Protein AF-A0A955RH42-F1 (afdb_monomer_lite)

Sequence (231 aa):
VLDPLLLDAATHPMMSGSPERWLPTLPAGRLAYPIGVQDLRITGPRPVGEVPCTVVLAEATARRLAFDVAIGEWCRYRWVETLVPGGPLLGQPPAVRRAFLWERRAVPEVVIGRPAGERGWEVRRGDVVEPIPGTLAALYGAPADRPLEALAAWEAARRWLRDHGHDVHPRDLRLARLRPGMWVVVEAPTLDAPTYVTLLHPTRVTLRVTADEARATATVASAEDDGAVGG

Structure (mmCIF, N/CA/C/O backbone):
data_AF-A0A955RH42-F1
#
_entry.id   AF-A0A955RH42-F1
#
loop_
_atom_site.group_PDB
_atom_site.id
_atom_site.type_symbol
_atom_site.label_atom_id
_atom_site.label_alt_id
_atom_site.label_comp_id
_atom_site.label_asym_id
_atom_site.label_entity_id
_atom_site.label_seq_id
_atom_site.pdbx_PDB_ins_code
_atom_site.Cartn_x
_atom_site.Cartn_y
_atom_site.Cartn_z
_atom_site.occupancy
_atom_site.B_iso_or_equiv
_atom_site.auth_seq_id
_atom_site.auth_comp_id
_atom_site.auth_asym_id
_atom_site.auth_atom_id
_atom_site.pdbx_PDB_model_num
ATOM 1 N N . VAL A 1 1 ? -26.767 -10.502 21.382 1.00 81.62 1 VAL A N 1
ATOM 2 C CA . VAL A 1 1 ? -26.430 -10.818 19.972 1.00 81.62 1 VAL A CA 1
ATOM 3 C C . VAL A 1 1 ? -25.286 -9.913 19.562 1.00 81.62 1 VAL A C 1
ATOM 5 O O . VAL A 1 1 ? -25.370 -8.726 19.851 1.00 81.62 1 VAL A O 1
ATOM 8 N N . LEU A 1 2 ? -24.222 -10.467 18.980 1.00 90.94 2 LEU A N 1
ATOM 9 C CA . LEU A 1 2 ? -23.125 -9.682 18.409 1.00 90.94 2 LEU A CA 1
ATOM 10 C C . LEU A 1 2 ? -23.584 -9.059 17.089 1.00 90.94 2 LEU A C 1
ATOM 12 O O . LEU A 1 2 ? -24.191 -9.747 16.272 1.00 90.94 2 LEU A O 1
ATOM 16 N N . ASP A 1 3 ? -23.284 -7.780 16.892 1.00 92.81 3 ASP A N 1
ATOM 17 C CA . ASP A 1 3 ? -23.489 -7.089 15.621 1.00 92.81 3 ASP A CA 1
ATOM 18 C C . ASP A 1 3 ? -22.121 -6.665 15.069 1.00 92.81 3 ASP A C 1
ATOM 20 O O . ASP A 1 3 ? -21.557 -5.679 15.549 1.00 92.81 3 ASP A O 1
ATOM 24 N N . PRO A 1 4 ? -21.556 -7.409 14.104 1.00 92.38 4 PRO A N 1
ATOM 25 C CA . PRO A 1 4 ? -20.222 -7.125 13.591 1.00 92.38 4 PRO A CA 1
ATOM 26 C C . PRO A 1 4 ? -20.142 -5.769 12.882 1.00 92.38 4 PRO A C 1
ATOM 28 O O . PRO A 1 4 ? -19.106 -5.123 12.965 1.00 92.38 4 PRO A O 1
ATOM 31 N N . LEU A 1 5 ? -21.222 -5.308 12.242 1.00 93.25 5 LEU A N 1
ATOM 32 C CA . LEU A 1 5 ? -21.233 -4.024 11.535 1.00 93.25 5 LEU A CA 1
ATOM 33 C C . LEU A 1 5 ? -21.189 -2.852 12.513 1.00 93.25 5 LEU A C 1
ATOM 35 O O . LEU A 1 5 ? -20.461 -1.888 12.299 1.00 93.25 5 LEU A O 1
ATOM 39 N N . LEU A 1 6 ? -21.950 -2.942 13.605 1.00 94.69 6 LEU A N 1
ATOM 40 C CA . LEU A 1 6 ? -21.940 -1.910 14.640 1.00 94.69 6 LEU A CA 1
ATOM 41 C C . LEU A 1 6 ? -20.601 -1.868 15.392 1.00 94.69 6 LEU A C 1
ATOM 43 O O . LEU A 1 6 ? -20.122 -0.787 15.728 1.00 94.69 6 LEU A O 1
ATOM 47 N N . LEU A 1 7 ? -19.982 -3.029 15.630 1.00 95.31 7 LEU A N 1
ATOM 48 C CA . LEU A 1 7 ? -18.649 -3.106 16.234 1.00 95.31 7 LEU A CA 1
ATOM 49 C C . LEU A 1 7 ? -17.566 -2.535 15.311 1.00 95.31 7 LEU A C 1
ATOM 51 O O . LEU A 1 7 ? -16.713 -1.794 15.786 1.00 95.31 7 LEU A O 1
ATOM 55 N N . ASP A 1 8 ? -17.619 -2.830 14.011 1.00 95.25 8 ASP A N 1
ATOM 56 C CA . ASP A 1 8 ? -16.698 -2.279 13.010 1.00 95.25 8 ASP A CA 1
ATOM 57 C C . ASP A 1 8 ? -16.832 -0.753 12.903 1.00 95.25 8 ASP A C 1
ATOM 59 O O . ASP A 1 8 ? -15.844 -0.027 13.027 1.00 95.25 8 ASP A O 1
ATOM 63 N N . ALA A 1 9 ? -18.066 -0.243 12.826 1.00 95.31 9 ALA A N 1
ATOM 64 C CA . ALA A 1 9 ? -18.337 1.193 12.795 1.00 95.31 9 ALA A CA 1
ATOM 65 C C . ALA A 1 9 ? -17.764 1.933 14.019 1.00 95.31 9 ALA A C 1
ATOM 67 O O . ALA A 1 9 ? -17.272 3.057 13.887 1.00 95.31 9 ALA A O 1
ATOM 68 N N . ALA A 1 10 ? -17.769 1.302 15.199 1.00 96.75 10 ALA A N 1
ATOM 69 C CA . ALA A 1 10 ? -17.184 1.867 16.415 1.00 96.75 10 ALA A CA 1
ATOM 70 C C . ALA A 1 10 ? -15.647 1.993 16.359 1.00 96.75 10 ALA A C 1
ATOM 72 O O . ALA A 1 10 ? -15.070 2.742 17.149 1.00 96.75 10 ALA A O 1
ATOM 73 N N . THR A 1 11 ? -14.975 1.314 15.422 1.00 96.31 11 THR A N 1
ATOM 74 C CA . THR A 1 11 ? -13.520 1.427 15.216 1.00 96.31 11 THR A CA 1
ATOM 75 C C . THR A 1 11 ? -13.123 2.574 14.289 1.00 96.31 11 THR A C 1
ATOM 77 O O . THR A 1 11 ? -12.009 3.080 14.389 1.00 96.31 11 THR A O 1
ATOM 80 N N . HIS A 1 12 ? -14.025 3.066 13.431 1.00 94.81 12 HIS A N 1
ATOM 81 C CA . HIS A 1 12 ? -13.703 4.123 12.460 1.00 94.81 12 HIS A CA 1
ATOM 82 C C . HIS A 1 12 ? -13.077 5.391 13.085 1.00 94.81 12 HIS A C 1
ATOM 84 O O . HIS A 1 12 ? -12.121 5.923 12.508 1.00 94.81 12 HIS A O 1
ATOM 90 N N . PRO A 1 13 ? -13.524 5.877 14.266 1.00 96.25 13 PRO A N 1
ATOM 91 C CA . PRO A 1 13 ? -12.907 7.032 14.923 1.00 96.25 13 PRO A CA 1
ATOM 92 C C . PRO A 1 13 ? -11.462 6.805 15.399 1.00 96.25 13 PRO A C 1
ATOM 94 O O . PRO A 1 13 ? -10.765 7.773 15.694 1.00 96.25 13 PRO A O 1
ATOM 97 N N . MET A 1 14 ? -10.987 5.556 15.476 1.00 96.25 14 MET A N 1
ATOM 98 C CA . MET A 1 14 ? -9.618 5.229 15.899 1.00 96.25 14 MET A CA 1
ATOM 99 C C . MET A 1 14 ? -8.576 5.631 14.848 1.00 96.25 14 MET A C 1
ATOM 101 O O . MET A 1 14 ? -7.414 5.824 15.190 1.00 96.25 14 MET A O 1
ATOM 105 N N . MET A 1 15 ? -8.990 5.865 13.594 1.00 93.69 15 MET A N 1
ATOM 106 C CA . MET A 1 15 ? -8.130 6.373 12.517 1.00 93.69 15 MET A CA 1
ATOM 107 C C . MET A 1 15 ? -6.863 5.533 12.311 1.00 93.69 15 MET A C 1
ATOM 109 O O . MET A 1 15 ? -5.763 6.074 12.201 1.00 93.69 15 MET A O 1
ATOM 113 N N . SER A 1 16 ? -7.006 4.212 12.201 1.00 93.50 16 SER A N 1
ATOM 114 C CA . SER A 1 16 ? -5.883 3.266 12.137 1.00 93.50 16 SER A CA 1
ATOM 115 C C . SER A 1 16 ? -4.902 3.521 10.970 1.00 93.50 16 SER A C 1
ATOM 117 O O . SER A 1 16 ? -3.760 3.074 11.003 1.00 93.50 16 SER A O 1
ATOM 119 N N . GLY A 1 17 ? -5.293 4.296 9.950 1.00 92.19 17 GLY A N 1
ATOM 120 C CA . GLY A 1 17 ? -4.412 4.745 8.858 1.00 92.19 17 GLY A CA 1
ATOM 121 C C . GLY A 1 17 ? -3.563 5.999 9.139 1.00 92.19 17 GLY A C 1
ATOM 122 O O . GLY A 1 17 ? -2.788 6.397 8.266 1.00 92.19 17 GLY A O 1
ATOM 123 N N . SER A 1 18 ? -3.752 6.629 10.301 1.00 93.44 18 SER A N 1
ATOM 124 C CA . SER A 1 18 ? -3.047 7.830 10.775 1.00 93.44 18 SER A CA 1
ATOM 125 C C . SER A 1 18 ? -2.965 7.858 12.318 1.00 93.44 18 SER A C 1
ATOM 127 O O . SER A 1 18 ? -3.497 8.777 12.957 1.00 93.44 18 SER A O 1
ATOM 129 N N . PRO A 1 19 ? -2.333 6.848 12.951 1.00 95.50 19 PRO A N 1
ATOM 130 C CA . PRO A 1 19 ? -2.247 6.737 14.412 1.00 95.50 19 PRO A CA 1
ATOM 1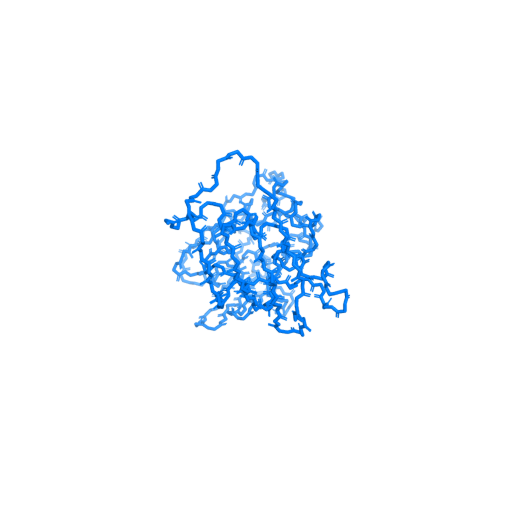31 C C . PRO A 1 19 ? -1.538 7.925 15.083 1.00 95.50 19 PRO A C 1
ATOM 133 O O . PRO A 1 19 ? -1.787 8.220 16.252 1.00 95.50 19 PRO A O 1
ATOM 136 N N . GLU A 1 20 ? -0.702 8.662 14.351 1.00 94.81 20 GLU A N 1
ATOM 137 C CA . GLU A 1 20 ? -0.060 9.896 14.811 1.00 94.81 20 GLU A CA 1
ATOM 138 C C . GLU A 1 20 ? -1.058 10.993 15.220 1.00 94.81 20 GLU A C 1
ATOM 140 O O . GLU A 1 20 ? -0.712 11.879 15.997 1.00 94.81 20 GLU A O 1
ATOM 145 N N . ARG A 1 21 ? -2.319 10.930 14.763 1.00 93.75 21 ARG A N 1
ATOM 146 C CA . ARG A 1 21 ? -3.370 11.867 15.204 1.00 93.75 21 ARG A CA 1
ATOM 147 C C . ARG A 1 21 ? -3.775 11.659 16.664 1.00 93.75 21 ARG A C 1
ATOM 149 O O . ARG A 1 21 ? -4.242 12.604 17.290 1.00 93.75 21 ARG A O 1
ATOM 156 N N . TRP A 1 22 ? -3.592 10.449 17.192 1.00 95.06 22 TRP A N 1
ATOM 157 C CA . TRP A 1 22 ? -3.816 10.124 18.602 1.00 95.06 22 TRP A CA 1
ATOM 158 C C . TRP A 1 22 ? -2.559 10.319 19.450 1.00 95.06 22 TRP A C 1
ATOM 160 O O . TRP A 1 22 ? -2.654 10.768 20.590 1.00 95.06 22 TRP A O 1
ATOM 170 N N . LEU A 1 23 ? -1.384 10.016 18.894 1.00 94.88 23 LEU A N 1
ATOM 171 C CA . LEU A 1 23 ? -0.095 10.190 19.561 1.00 94.88 23 LEU A CA 1
ATOM 172 C C . LEU A 1 23 ? 0.878 10.946 18.633 1.00 94.88 23 LEU A C 1
ATOM 174 O O . LEU A 1 23 ? 1.608 10.305 17.875 1.00 94.88 23 LEU A O 1
ATOM 178 N N . PRO A 1 24 ? 0.936 12.294 18.703 1.00 95.12 24 PRO A N 1
ATOM 179 C CA . PRO A 1 24 ? 1.746 13.119 17.794 1.00 95.12 24 PRO A CA 1
ATOM 180 C C . PRO A 1 24 ? 3.256 12.856 17.828 1.00 95.12 24 PRO A C 1
ATOM 182 O O . PRO A 1 24 ? 3.983 13.309 16.950 1.00 95.12 24 PRO A O 1
ATOM 185 N N . THR A 1 25 ? 3.747 12.141 18.842 1.00 95.12 25 THR A N 1
ATOM 186 C CA . THR A 1 25 ? 5.151 11.721 18.946 1.00 95.12 25 THR A CA 1
ATOM 187 C C . THR A 1 25 ? 5.472 10.477 18.111 1.00 95.12 25 THR A C 1
ATOM 189 O O . THR A 1 25 ? 6.643 10.108 18.001 1.00 95.12 25 THR A O 1
ATOM 192 N N . LEU A 1 26 ? 4.470 9.814 17.520 1.00 94.00 26 LEU A N 1
ATOM 193 C CA . LEU A 1 26 ? 4.696 8.697 16.608 1.00 94.00 26 LEU A CA 1
ATOM 194 C C . LEU A 1 26 ? 5.312 9.182 15.290 1.00 94.00 26 LEU A C 1
ATOM 196 O O . LEU A 1 26 ? 4.869 10.187 14.733 1.00 94.00 26 LEU A O 1
ATOM 200 N N . PRO A 1 27 ? 6.284 8.438 14.731 1.00 90.56 27 PRO A N 1
ATOM 201 C CA . PRO A 1 27 ? 6.732 8.680 13.370 1.00 90.56 27 PRO A CA 1
ATOM 202 C C . PRO A 1 27 ? 5.567 8.544 12.386 1.00 90.56 27 PRO A C 1
ATOM 204 O O . PRO A 1 27 ? 4.765 7.613 12.497 1.00 90.56 27 PRO A O 1
ATOM 207 N N . ALA A 1 28 ? 5.525 9.429 11.390 1.00 89.88 28 ALA A N 1
ATOM 208 C CA . ALA A 1 28 ? 4.602 9.304 10.271 1.00 89.88 28 ALA A CA 1
ATOM 209 C C . ALA A 1 28 ? 4.795 7.970 9.524 1.00 89.88 28 ALA A C 1
ATOM 211 O O . ALA A 1 28 ? 5.843 7.322 9.606 1.00 89.88 28 ALA A O 1
ATOM 212 N N . GLY A 1 29 ? 3.767 7.563 8.780 1.00 91.75 29 GLY A N 1
ATOM 213 C CA . GLY A 1 29 ? 3.811 6.361 7.948 1.00 91.75 29 GLY A CA 1
ATOM 214 C C . GLY A 1 29 ? 3.692 5.046 8.711 1.00 91.75 29 GLY A C 1
ATOM 215 O O . GLY A 1 29 ? 4.056 3.983 8.200 1.00 91.75 29 GLY A O 1
ATOM 216 N N . ARG A 1 30 ? 3.174 5.104 9.938 1.00 94.31 30 ARG A N 1
ATOM 217 C CA . ARG A 1 30 ? 2.720 3.936 10.689 1.00 94.31 30 ARG A CA 1
ATOM 218 C C . ARG A 1 30 ? 1.257 3.653 10.379 1.00 94.31 30 ARG A C 1
ATOM 220 O O . ARG A 1 30 ? 0.482 4.564 10.114 1.00 94.31 30 ARG A O 1
ATOM 227 N N . LEU A 1 31 ? 0.894 2.382 10.452 1.00 94.56 31 LEU A N 1
ATOM 228 C CA . LEU A 1 31 ? -0.488 1.927 10.463 1.00 94.56 31 LEU A CA 1
ATOM 229 C C . LEU A 1 31 ? -0.747 1.245 11.797 1.00 94.56 31 LEU A C 1
ATOM 231 O O . LEU A 1 31 ? 0.134 0.562 12.323 1.00 94.56 31 LEU A O 1
ATOM 235 N N . ALA A 1 32 ? -1.949 1.409 12.322 1.00 95.62 32 ALA A N 1
ATOM 236 C CA . ALA A 1 32 ? -2.446 0.600 13.412 1.00 95.62 32 ALA A CA 1
ATOM 237 C C . ALA A 1 32 ? -3.238 -0.581 12.839 1.00 95.62 32 ALA A C 1
ATOM 239 O O . ALA A 1 32 ? -3.996 -0.431 11.881 1.00 95.62 32 ALA A O 1
ATOM 240 N N . TYR A 1 33 ? -3.013 -1.771 13.384 1.00 94.00 33 TYR A N 1
ATOM 241 C CA . TYR A 1 33 ? -3.695 -2.989 12.965 1.00 94.00 33 TYR A CA 1
ATOM 242 C C . TYR A 1 33 ? -4.279 -3.701 14.184 1.00 94.00 33 TYR A C 1
ATOM 244 O O . TYR A 1 33 ? -3.567 -3.844 15.184 1.00 94.00 33 TYR A O 1
ATOM 252 N N . PRO A 1 34 ? -5.538 -4.160 14.136 1.00 95.44 34 PRO A N 1
ATOM 253 C CA . PRO A 1 34 ? -6.164 -4.793 15.284 1.00 95.44 34 PRO A CA 1
ATOM 254 C C . PRO A 1 34 ? -5.508 -6.126 15.624 1.00 95.44 34 PRO A C 1
ATOM 256 O O . PRO A 1 34 ? -5.292 -6.972 14.758 1.00 95.44 34 PRO A O 1
ATOM 259 N N . ILE A 1 35 ? -5.209 -6.319 16.908 1.00 96.81 35 ILE A N 1
ATOM 260 C CA . ILE A 1 35 ? -4.609 -7.557 17.426 1.00 96.81 35 ILE A CA 1
ATOM 261 C C . ILE A 1 35 ? -5.445 -8.220 18.517 1.00 96.81 35 ILE A C 1
ATOM 263 O O . ILE A 1 35 ? -5.155 -9.350 18.904 1.00 96.81 35 ILE A O 1
ATOM 267 N N . GLY A 1 36 ? -6.484 -7.551 19.021 1.00 97.00 36 GLY A N 1
ATOM 268 C CA . GLY A 1 36 ? -7.392 -8.178 19.967 1.00 97.00 36 GLY A CA 1
ATOM 269 C C . GLY A 1 36 ? -8.437 -7.248 20.559 1.00 97.00 36 GLY A C 1
ATOM 270 O O . GLY A 1 36 ? -8.362 -6.024 20.463 1.00 97.00 36 GLY A O 1
ATOM 271 N N . VAL A 1 37 ? -9.397 -7.886 21.222 1.00 97.94 37 VAL A N 1
ATOM 272 C CA . VAL A 1 37 ? -10.421 -7.251 22.047 1.00 97.94 37 VAL A CA 1
ATOM 273 C C . VAL A 1 37 ? -10.312 -7.832 23.450 1.00 97.94 37 VAL A C 1
ATOM 275 O O . VAL A 1 37 ? -10.193 -9.046 23.614 1.00 97.94 37 VAL A O 1
ATOM 278 N N . GLN A 1 38 ? -10.334 -6.969 24.456 1.00 98.31 38 GLN A N 1
ATOM 279 C CA . GLN A 1 38 ? -10.272 -7.333 25.867 1.00 98.31 38 GLN A CA 1
ATOM 280 C C . GLN A 1 38 ? -11.556 -6.893 26.571 1.00 98.31 38 GLN A C 1
ATOM 282 O O . GLN A 1 38 ? -12.190 -5.917 26.167 1.00 98.31 38 GLN A O 1
ATOM 287 N N . ASP A 1 39 ? -11.938 -7.627 27.617 1.00 97.62 39 ASP A N 1
ATOM 288 C CA . ASP A 1 39 ? -13.046 -7.279 28.516 1.00 97.62 39 ASP A CA 1
ATOM 289 C C . ASP A 1 39 ? -14.375 -6.945 27.810 1.00 97.62 39 ASP A C 1
ATOM 291 O O . ASP A 1 39 ? -15.119 -6.072 28.259 1.00 97.62 39 ASP A O 1
ATOM 295 N N . LEU A 1 40 ? -14.691 -7.640 26.709 1.00 97.62 40 LEU A N 1
ATOM 296 C CA . LEU A 1 40 ? -15.935 -7.435 25.965 1.00 97.62 40 LEU A CA 1
ATOM 297 C C . LEU A 1 40 ? -17.153 -7.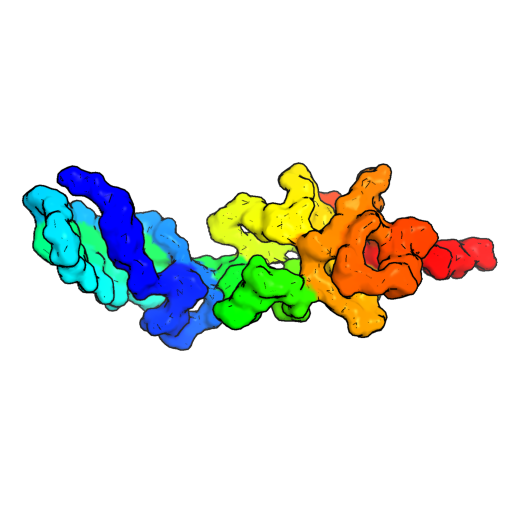795 26.820 1.00 97.62 40 LEU A C 1
ATOM 299 O O . LEU A 1 40 ? -17.337 -8.942 27.230 1.00 97.62 40 LEU A O 1
ATOM 303 N N . ARG A 1 41 ? -18.020 -6.810 27.039 1.00 97.75 41 ARG A N 1
ATOM 304 C CA . ARG A 1 41 ? -19.285 -6.937 27.762 1.00 97.75 41 ARG A CA 1
ATOM 305 C C . ARG A 1 41 ? -20.414 -6.434 26.887 1.00 97.75 41 ARG A C 1
ATOM 307 O O . ARG A 1 41 ? -20.356 -5.311 26.399 1.00 97.75 41 ARG A O 1
ATOM 314 N N . ILE A 1 42 ? -21.442 -7.261 26.731 1.00 97.00 42 ILE A N 1
ATOM 315 C CA . ILE A 1 42 ? -22.661 -6.922 25.997 1.00 97.00 42 ILE A CA 1
ATOM 316 C C . ILE A 1 42 ? -23.843 -7.070 26.945 1.00 97.00 42 ILE A C 1
ATOM 318 O O . ILE A 1 42 ? -24.020 -8.119 27.565 1.00 97.00 42 ILE A O 1
ATOM 322 N N . THR A 1 43 ? -24.650 -6.025 27.047 1.00 95.44 43 THR A N 1
ATOM 323 C CA . THR A 1 43 ? -25.753 -5.894 27.996 1.00 95.44 43 THR A CA 1
ATOM 324 C C . THR A 1 43 ? -27.049 -5.594 27.253 1.00 95.44 43 THR A C 1
ATOM 326 O O . THR A 1 43 ? -27.166 -4.606 26.536 1.00 95.44 43 THR A O 1
ATOM 329 N N . GLY A 1 44 ? -28.043 -6.466 27.436 1.00 91.25 44 GLY A N 1
ATOM 330 C CA . GLY A 1 44 ? -29.380 -6.281 26.874 1.00 91.25 44 GLY A CA 1
ATOM 331 C C . GLY A 1 44 ? -29.494 -6.523 25.358 1.00 91.25 44 GLY A C 1
ATOM 332 O O . GLY A 1 44 ? -28.638 -7.178 24.747 1.00 91.25 44 GLY A O 1
ATOM 333 N N . PRO A 1 45 ? -30.605 -6.070 24.746 1.00 93.56 45 PRO A N 1
ATOM 334 C CA . PRO A 1 45 ? -30.837 -6.203 23.313 1.00 93.56 45 PRO A CA 1
ATOM 335 C C . PRO A 1 45 ? -29.951 -5.247 22.505 1.00 93.56 45 PRO A C 1
ATOM 337 O O . PRO A 1 45 ? -29.465 -4.239 23.010 1.00 93.56 45 PRO A O 1
ATOM 340 N N . ARG A 1 46 ? -29.769 -5.562 21.219 1.00 94.88 46 ARG A N 1
ATOM 341 C CA . ARG A 1 46 ? -29.096 -4.676 20.259 1.00 94.88 46 ARG A CA 1
ATOM 342 C C . ARG A 1 46 ? -29.848 -3.332 20.185 1.00 94.88 46 ARG A C 1
ATOM 344 O O . ARG A 1 46 ? -31.072 -3.369 20.040 1.00 94.88 46 ARG A O 1
ATOM 351 N N . PRO A 1 47 ? -29.157 -2.180 20.243 1.00 95.38 47 PRO A N 1
ATOM 352 C CA . PRO A 1 47 ? -29.799 -0.880 20.099 1.00 95.38 47 PRO A CA 1
ATOM 353 C C . PRO A 1 47 ? -30.374 -0.706 18.687 1.00 95.38 47 PRO A C 1
ATOM 355 O O . PRO A 1 47 ? -29.892 -1.304 17.723 1.00 95.38 47 PRO A O 1
ATOM 358 N N . VAL A 1 48 ? -31.407 0.126 18.568 1.00 95.00 48 VAL A N 1
ATOM 359 C CA . VAL A 1 48 ? -32.045 0.490 17.296 1.00 95.00 48 VAL A CA 1
ATOM 360 C C . VAL A 1 48 ? -31.981 2.006 17.145 1.00 95.00 48 VAL A C 1
ATOM 362 O O . VAL A 1 48 ? -32.270 2.724 18.098 1.00 95.00 48 VAL A O 1
ATOM 365 N N . GLY A 1 49 ? -31.632 2.482 15.948 1.00 95.06 49 GLY A N 1
ATOM 366 C CA . GLY A 1 49 ? -31.458 3.909 15.670 1.00 95.06 49 GLY A CA 1
ATOM 367 C C . GLY A 1 49 ? -30.063 4.416 16.036 1.00 95.06 49 GLY A C 1
ATOM 368 O O . GLY A 1 49 ? -29.091 3.660 16.025 1.00 95.06 49 GLY A O 1
ATOM 369 N N . GLU A 1 50 ? -29.964 5.712 16.321 1.00 95.38 50 GLU A N 1
ATOM 370 C CA . GLU A 1 50 ? -28.710 6.346 16.723 1.00 95.38 50 GLU A CA 1
ATOM 371 C C . GLU A 1 50 ? -28.338 5.950 18.156 1.00 95.38 50 GLU A C 1
ATOM 373 O O . GLU A 1 50 ? -29.160 5.997 19.070 1.00 95.38 50 GLU A O 1
ATOM 378 N N . VAL A 1 51 ? -27.078 5.568 18.358 1.00 95.69 51 VAL A N 1
ATOM 379 C CA . VAL A 1 51 ? -26.532 5.203 19.668 1.00 95.69 51 VAL A CA 1
ATOM 380 C C . VAL A 1 51 ? -25.229 5.972 19.894 1.00 95.69 51 VAL A C 1
ATOM 382 O O . VAL A 1 51 ? -24.392 6.017 18.989 1.00 95.69 51 VAL A O 1
ATOM 385 N N . PRO A 1 52 ? -25.019 6.593 21.071 1.00 96.69 52 PRO A N 1
ATOM 386 C CA . PRO A 1 52 ? -23.760 7.265 21.356 1.00 96.69 52 PRO A CA 1
ATOM 387 C C . PRO A 1 52 ? -22.621 6.245 21.394 1.00 96.69 52 PRO A C 1
ATOM 389 O O . PRO A 1 52 ? -22.722 5.210 22.052 1.00 96.69 52 PRO A O 1
ATOM 392 N N . CYS A 1 53 ? -21.521 6.554 20.716 1.00 97.81 53 CYS A N 1
ATOM 393 C CA . CYS A 1 53 ? -20.293 5.774 20.769 1.00 97.81 53 CYS A CA 1
ATOM 394 C C . CYS A 1 53 ? -19.179 6.643 21.350 1.00 97.81 53 CYS A C 1
ATOM 396 O O . CYS A 1 53 ? -18.907 7.735 20.853 1.00 97.81 53 CYS A O 1
ATOM 398 N N . THR A 1 54 ? -18.531 6.166 22.405 1.00 98.25 54 THR A N 1
ATOM 399 C CA . THR A 1 54 ? -17.377 6.812 23.027 1.00 98.25 54 THR A CA 1
ATOM 400 C C . THR A 1 54 ? -16.147 5.954 22.793 1.00 98.25 54 THR A C 1
ATOM 402 O O . THR A 1 54 ? -16.170 4.754 23.053 1.00 98.25 54 THR A O 1
ATOM 405 N N . VAL A 1 55 ? -15.078 6.583 22.311 1.00 98.25 55 VAL A N 1
ATOM 406 C CA . VAL A 1 55 ? -13.771 5.961 22.089 1.00 98.25 55 VAL A CA 1
ATOM 407 C C . VAL A 1 55 ? -12.737 6.818 22.806 1.00 98.25 55 VAL A C 1
ATOM 409 O O . VAL A 1 55 ? -12.603 8.003 22.504 1.00 98.25 55 VAL A O 1
ATOM 412 N N . VAL A 1 56 ? -12.029 6.234 23.769 1.00 98.12 56 VAL A N 1
ATOM 413 C CA . VAL A 1 56 ? -11.002 6.924 24.560 1.00 98.12 56 VAL A CA 1
ATOM 414 C C . VAL A 1 56 ? -9.682 6.192 24.406 1.00 98.12 56 VAL A C 1
ATOM 416 O O . VAL A 1 56 ? -9.612 4.994 24.661 1.00 98.12 56 VAL A O 1
ATOM 419 N N . LEU A 1 57 ? -8.624 6.904 24.021 1.00 98.19 57 LEU A N 1
ATOM 420 C CA . LEU A 1 57 ? -7.270 6.358 24.042 1.00 98.19 57 LEU A CA 1
ATOM 421 C C . LEU A 1 57 ? -6.853 6.093 25.496 1.00 98.19 57 LEU A C 1
ATOM 423 O O . LEU A 1 57 ? -6.666 7.031 26.269 1.00 98.19 57 LEU A O 1
ATOM 427 N N . ALA A 1 58 ? -6.725 4.821 25.860 1.00 98.12 58 ALA A N 1
ATOM 428 C CA . ALA A 1 58 ? -6.390 4.375 27.210 1.00 98.12 58 ALA A CA 1
ATOM 429 C C . ALA A 1 58 ? -4.885 4.117 27.380 1.00 98.12 58 ALA A C 1
ATOM 431 O O . ALA A 1 58 ? -4.316 4.402 28.431 1.00 98.12 58 ALA A O 1
ATOM 432 N N . GLU A 1 59 ? -4.230 3.598 26.339 1.00 97.81 59 GLU A N 1
ATOM 433 C CA . GLU A 1 59 ? -2.792 3.318 26.325 1.00 97.81 59 GLU A CA 1
ATOM 434 C C . GLU A 1 59 ? -2.207 3.684 24.960 1.00 97.81 59 GLU A C 1
ATOM 436 O O . GLU A 1 59 ? -2.791 3.369 23.922 1.00 97.81 59 GLU A O 1
ATOM 441 N N . ALA A 1 60 ? -1.028 4.305 24.954 1.00 97.38 60 ALA A N 1
ATOM 442 C CA . ALA A 1 60 ? -0.298 4.591 23.729 1.00 97.38 60 ALA A CA 1
ATOM 443 C C . ALA A 1 60 ? 1.208 4.405 23.930 1.00 97.38 60 ALA A C 1
ATOM 445 O O . ALA A 1 60 ? 1.822 5.002 24.813 1.00 97.38 60 ALA A O 1
ATOM 446 N N . THR A 1 61 ? 1.815 3.580 23.082 1.00 96.12 61 THR A N 1
ATOM 447 C CA . THR A 1 61 ? 3.260 3.344 23.027 1.00 96.12 61 THR A CA 1
ATOM 448 C C . THR A 1 61 ? 3.740 3.416 21.579 1.00 96.12 61 THR A C 1
ATOM 450 O O . THR A 1 61 ? 2.942 3.416 20.645 1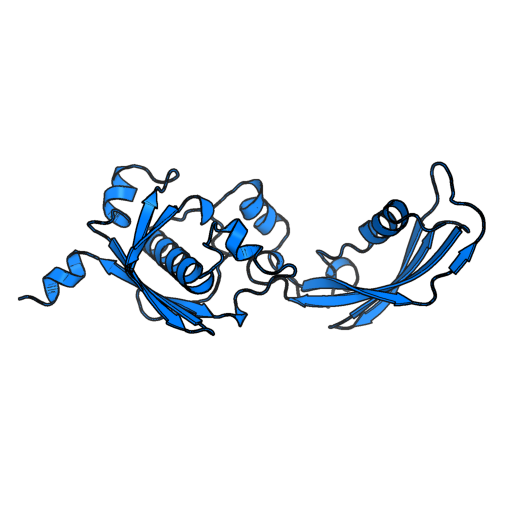.00 96.12 61 THR A O 1
ATOM 453 N N . ALA A 1 62 ? 5.056 3.369 21.361 1.00 94.19 62 ALA A N 1
ATOM 454 C CA . ALA A 1 62 ? 5.633 3.317 20.015 1.00 94.19 62 ALA A CA 1
ATOM 455 C C . ALA A 1 62 ? 5.234 2.070 19.192 1.00 94.19 62 ALA A C 1
ATOM 457 O O . ALA A 1 62 ? 5.533 2.006 18.000 1.00 94.19 62 ALA A O 1
ATOM 458 N N . ARG A 1 63 ? 4.612 1.055 19.811 1.00 95.88 63 ARG A N 1
ATOM 459 C CA . ARG A 1 63 ? 4.261 -0.226 19.167 1.00 95.88 63 ARG A CA 1
ATOM 460 C C . ARG A 1 63 ? 2.793 -0.621 19.310 1.00 95.88 63 ARG A C 1
ATOM 462 O O . ARG A 1 63 ? 2.385 -1.615 18.709 1.00 95.88 63 ARG A O 1
ATOM 469 N N . ARG A 1 64 ? 2.018 0.092 20.126 1.00 97.44 64 ARG A N 1
ATOM 470 C CA . ARG A 1 64 ? 0.683 -0.339 20.545 1.00 97.44 64 ARG A CA 1
ATOM 471 C C . ARG A 1 64 ? -0.198 0.848 20.897 1.00 97.44 64 ARG A C 1
ATOM 473 O O . ARG A 1 64 ? 0.268 1.752 21.587 1.00 97.44 64 ARG A O 1
ATOM 480 N N . LEU A 1 65 ? -1.460 0.775 20.490 1.00 98.31 65 LEU A N 1
ATOM 481 C CA . LEU A 1 65 ? -2.543 1.628 20.970 1.00 98.31 65 LEU A CA 1
ATOM 482 C C . LEU A 1 65 ? -3.609 0.746 21.631 1.00 98.31 65 LEU A C 1
ATOM 484 O O . LEU A 1 65 ? -3.856 -0.378 21.184 1.00 98.31 65 LEU A O 1
ATOM 488 N N . ALA A 1 66 ? -4.232 1.238 22.696 1.00 98.38 66 ALA A N 1
ATOM 489 C CA . ALA A 1 66 ? -5.419 0.623 23.272 1.00 98.38 66 ALA A CA 1
ATOM 490 C C . ALA A 1 66 ? -6.502 1.675 23.492 1.00 98.38 66 ALA A C 1
ATOM 492 O O . ALA A 1 66 ? -6.224 2.759 24.009 1.00 98.38 66 ALA A O 1
ATOM 493 N N . PHE A 1 67 ? -7.731 1.333 23.121 1.00 98.69 67 PHE A N 1
ATOM 494 C CA . PHE A 1 67 ? -8.884 2.215 23.217 1.00 98.69 67 PHE A CA 1
ATOM 495 C C . PHE A 1 67 ? -9.966 1.581 24.077 1.00 98.69 67 PHE A C 1
ATOM 497 O O . PHE A 1 67 ? -10.360 0.441 23.832 1.00 98.69 67 PHE A O 1
ATOM 504 N N . ASP A 1 68 ? -10.478 2.333 25.041 1.00 98.62 68 ASP A N 1
ATOM 505 C CA . ASP A 1 68 ? -11.689 1.971 25.764 1.00 98.62 68 ASP A CA 1
ATOM 506 C C . ASP A 1 68 ? -12.893 2.443 24.951 1.00 98.62 68 ASP A C 1
ATOM 508 O O . ASP A 1 68 ? -13.027 3.629 24.635 1.00 98.62 68 ASP A O 1
ATOM 512 N N . VAL A 1 69 ? -13.746 1.491 24.574 1.00 98.56 69 VAL A N 1
ATOM 513 C CA . VAL A 1 69 ? -14.895 1.706 23.696 1.00 98.56 69 VAL A CA 1
ATOM 514 C C . VAL A 1 69 ? -16.184 1.427 24.454 1.00 98.56 69 VAL A C 1
ATOM 516 O O . VAL A 1 69 ? -16.320 0.397 25.118 1.00 98.56 69 VAL A O 1
ATOM 519 N N . ALA A 1 70 ? -17.150 2.333 24.323 1.00 98.25 70 ALA A N 1
ATOM 520 C CA . ALA A 1 70 ? -18.507 2.163 24.821 1.00 98.25 70 ALA A CA 1
ATOM 521 C C . ALA A 1 70 ? -19.523 2.540 23.737 1.00 98.25 70 ALA A C 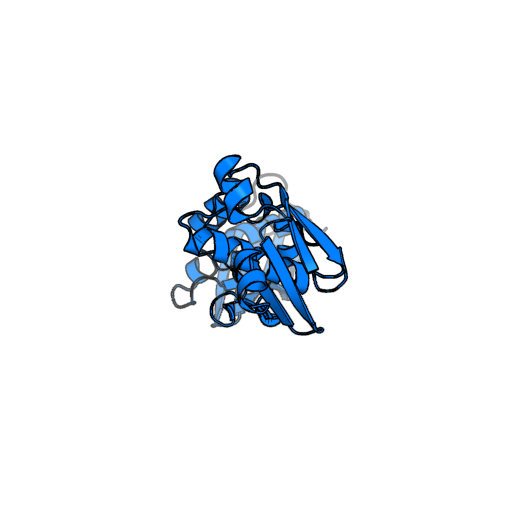1
ATOM 523 O O . ALA A 1 70 ? -19.489 3.651 23.217 1.00 98.25 70 ALA A O 1
ATOM 524 N N . ILE A 1 71 ? -20.446 1.630 23.425 1.00 97.88 71 ILE A N 1
ATOM 525 C CA . ILE A 1 71 ? -21.558 1.840 22.490 1.00 97.88 71 ILE A CA 1
ATOM 526 C C . ILE A 1 71 ? -22.840 1.876 23.326 1.00 97.88 71 ILE A C 1
ATOM 528 O O . ILE A 1 71 ? -23.424 0.835 23.647 1.00 97.88 71 ILE A O 1
ATOM 532 N N . GLY A 1 72 ? -23.233 3.078 23.746 1.00 96.19 72 GLY A N 1
ATOM 533 C CA . GLY A 1 72 ? -24.294 3.311 24.722 1.00 96.19 72 GLY A CA 1
ATOM 534 C C . GLY A 1 72 ? -24.100 2.488 25.998 1.00 96.19 72 GLY A C 1
ATOM 535 O O . GLY A 1 72 ? -22.988 2.304 26.496 1.00 96.19 72 GLY A O 1
ATOM 536 N N . GLU A 1 73 ? -25.202 1.952 26.514 1.00 95.88 73 GLU A N 1
ATOM 537 C CA . GLU A 1 73 ? -25.187 0.953 27.588 1.00 95.88 73 GLU A CA 1
ATOM 538 C C . GLU A 1 73 ? -25.132 -0.483 27.057 1.00 95.88 73 GLU A C 1
ATOM 540 O O . GLU A 1 73 ? -25.140 -1.423 27.843 1.00 95.88 73 GLU A O 1
ATOM 545 N N . TRP A 1 74 ? -25.100 -0.672 25.735 1.00 97.12 74 TRP A N 1
ATOM 546 C CA . TRP A 1 74 ? -25.210 -1.990 25.116 1.00 97.12 74 TRP A CA 1
ATOM 547 C C . TRP A 1 74 ? -23.889 -2.749 25.106 1.00 97.12 74 TRP A C 1
ATOM 549 O O . TRP A 1 74 ? -23.881 -3.955 25.334 1.00 97.12 74 TRP A O 1
ATOM 559 N N . CYS A 1 75 ? -22.774 -2.081 24.815 1.00 98.12 75 CYS A N 1
ATOM 560 C CA . CYS A 1 75 ? -21.495 -2.760 24.638 1.00 98.12 75 CYS A CA 1
ATOM 561 C C . CYS A 1 75 ? -20.340 -1.941 25.209 1.00 98.12 75 CYS A C 1
ATOM 563 O O . CYS A 1 75 ? -20.270 -0.731 24.992 1.00 98.12 75 CYS A O 1
ATOM 565 N N . ARG A 1 76 ? -19.424 -2.602 25.921 1.00 98.38 76 ARG A N 1
ATOM 566 C CA . ARG A 1 76 ? -18.156 -2.030 26.389 1.00 98.38 76 ARG A CA 1
ATOM 567 C C . ARG A 1 76 ? -17.025 -3.017 26.156 1.00 98.38 76 ARG A C 1
ATOM 569 O O . ARG A 1 76 ? -17.208 -4.208 26.394 1.00 98.38 76 ARG A O 1
ATOM 576 N N . TYR A 1 77 ? -15.875 -2.535 25.710 1.00 98.50 77 TYR A N 1
ATOM 577 C CA . TYR A 1 77 ? -14.682 -3.354 25.501 1.00 98.50 77 TYR A CA 1
ATOM 578 C C . TYR A 1 77 ? -13.431 -2.488 25.406 1.00 98.50 77 TYR A C 1
ATOM 580 O O . TYR A 1 77 ? -13.513 -1.275 25.215 1.00 98.50 77 TYR A O 1
ATOM 588 N N . ARG A 1 78 ? -12.268 -3.132 25.483 1.00 98.62 78 ARG A N 1
ATOM 589 C CA . ARG A 1 78 ? -10.987 -2.527 25.129 1.00 98.62 78 ARG A CA 1
ATOM 590 C C . ARG A 1 78 ? -10.504 -3.069 23.791 1.00 98.62 78 ARG A C 1
ATOM 592 O O . ARG A 1 78 ? -10.289 -4.269 23.640 1.00 98.62 78 ARG A O 1
ATOM 599 N N . TRP A 1 79 ? -10.337 -2.182 22.821 1.00 98.44 79 TRP A N 1
ATOM 600 C CA . TRP A 1 79 ? -9.755 -2.474 21.515 1.00 98.44 79 TRP A CA 1
ATOM 601 C C . TRP A 1 79 ? -8.241 -2.328 21.579 1.00 98.44 79 TRP A C 1
ATOM 603 O O . TRP A 1 79 ? -7.745 -1.368 22.168 1.00 98.44 79 TRP A O 1
ATOM 613 N N . VAL A 1 80 ? -7.499 -3.260 20.985 1.00 98.44 80 VAL A N 1
ATOM 614 C CA . VAL A 1 80 ? -6.036 -3.232 20.996 1.00 98.44 80 VAL A CA 1
ATOM 615 C C . VAL A 1 80 ? -5.495 -3.313 19.578 1.00 98.44 80 VAL A C 1
ATOM 617 O O . VAL A 1 80 ? -5.784 -4.260 18.844 1.00 98.44 80 VAL A O 1
ATOM 620 N N . GLU A 1 81 ? -4.633 -2.360 19.236 1.00 98.06 81 GLU A N 1
ATOM 621 C CA . GLU A 1 81 ? -3.951 -2.292 17.948 1.00 98.06 81 GLU A CA 1
ATOM 622 C C . GLU A 1 81 ? -2.433 -2.339 18.121 1.00 98.06 81 GLU A C 1
ATOM 624 O O . GLU A 1 81 ? -1.875 -1.794 19.077 1.00 98.06 81 GLU A O 1
ATOM 629 N N . THR A 1 82 ? -1.745 -2.964 17.168 1.00 96.94 82 THR A N 1
ATOM 630 C CA . THR A 1 82 ? -0.290 -2.869 17.027 1.00 96.94 82 THR A CA 1
ATOM 631 C C . THR A 1 82 ? 0.079 -1.864 15.944 1.00 96.94 82 THR A C 1
ATOM 633 O O . THR A 1 82 ? -0.618 -1.743 14.940 1.00 96.94 82 THR A O 1
ATOM 636 N N . LEU A 1 83 ? 1.184 -1.149 16.143 1.00 95.88 83 LEU A N 1
ATOM 637 C CA . LEU A 1 83 ? 1.708 -0.186 15.183 1.00 95.88 83 LEU A CA 1
ATOM 638 C C . LEU A 1 83 ? 2.771 -0.838 14.300 1.00 95.88 83 LEU A C 1
ATOM 640 O O . LEU A 1 83 ? 3.851 -1.210 14.767 1.00 95.88 83 LEU A O 1
ATOM 644 N N . VAL A 1 84 ? 2.493 -0.911 13.004 1.00 93.88 84 VAL A N 1
ATOM 645 C CA . VAL A 1 84 ? 3.389 -1.472 11.987 1.00 93.88 84 VAL A CA 1
ATOM 646 C C . VAL A 1 84 ? 3.828 -0.390 11.000 1.00 93.88 84 VAL A C 1
ATOM 648 O O . VAL A 1 84 ? 3.145 0.625 10.852 1.00 93.88 84 VAL A O 1
ATOM 651 N N . PRO A 1 85 ? 4.989 -0.529 10.338 1.00 92.81 85 PRO A N 1
ATOM 652 C CA . PRO A 1 85 ? 5.313 0.328 9.201 1.00 92.81 85 PRO A CA 1
ATOM 653 C C . PRO A 1 85 ? 4.264 0.149 8.093 1.00 92.81 85 PRO A C 1
ATOM 655 O O . PRO A 1 85 ? 3.913 -0.979 7.762 1.00 92.81 85 PRO A O 1
ATOM 658 N N . GLY A 1 86 ? 3.791 1.243 7.495 1.00 91.69 86 GLY A N 1
ATOM 659 C CA . GLY A 1 86 ? 2.874 1.201 6.349 1.00 91.69 86 GLY A CA 1
ATOM 660 C C . GLY A 1 86 ? 3.555 0.878 5.015 1.00 91.69 86 GLY A C 1
ATOM 661 O O . GLY A 1 86 ? 2.893 0.805 3.982 1.00 91.69 86 GLY A O 1
ATOM 662 N N . GLY A 1 87 ? 4.877 0.713 5.015 1.00 92.25 87 GLY A N 1
ATOM 663 C CA . GLY A 1 87 ? 5.643 0.431 3.807 1.00 92.25 87 GLY A CA 1
ATOM 664 C C . GLY A 1 87 ? 5.682 1.598 2.811 1.00 92.25 87 GLY A C 1
ATOM 665 O O . GLY A 1 87 ? 5.277 2.717 3.140 1.00 92.25 87 GLY A O 1
ATOM 666 N N . PRO A 1 88 ? 6.174 1.349 1.587 1.00 92.75 88 PRO A N 1
ATOM 667 C CA . PRO A 1 88 ? 6.473 2.396 0.603 1.00 92.75 88 PRO A CA 1
ATOM 668 C C . PRO A 1 88 ? 5.236 3.132 0.077 1.00 92.75 88 PRO A C 1
ATOM 670 O O . PRO A 1 88 ? 5.346 4.258 -0.403 1.00 92.75 88 PRO A O 1
ATOM 673 N N . LEU A 1 89 ? 4.060 2.504 0.177 1.00 92.00 89 LEU A N 1
ATOM 674 C CA . LEU A 1 89 ? 2.795 3.063 -0.286 1.00 92.00 89 LEU A CA 1
ATOM 675 C C . LEU A 1 89 ? 1.921 3.555 0.871 1.00 92.00 89 LEU A C 1
ATOM 677 O O . LEU A 1 89 ? 1.603 4.739 0.944 1.00 92.00 89 LEU A O 1
ATOM 681 N N . LEU A 1 90 ? 1.504 2.668 1.780 1.00 90.62 90 LEU A N 1
ATOM 682 C CA . LEU A 1 90 ? 0.549 3.054 2.825 1.00 90.62 90 LEU A CA 1
ATOM 683 C C . LEU A 1 90 ? 1.204 3.914 3.912 1.00 90.62 90 LEU A C 1
ATOM 685 O O . LEU A 1 90 ? 0.504 4.661 4.593 1.00 90.62 90 LEU A O 1
ATOM 689 N N . GLY A 1 91 ? 2.535 3.883 4.022 1.00 92.12 91 GLY A N 1
ATOM 690 C CA . GLY A 1 91 ? 3.303 4.782 4.877 1.00 92.12 91 GLY A CA 1
ATOM 691 C C . GLY A 1 91 ? 3.372 6.230 4.374 1.00 92.12 91 GLY A C 1
ATOM 692 O O . GLY A 1 91 ? 3.851 7.100 5.095 1.00 92.12 91 GLY A O 1
ATOM 693 N N . GLN A 1 92 ? 2.891 6.523 3.164 1.00 94.25 92 GLN A N 1
ATOM 694 C CA . GLN A 1 92 ? 2.930 7.879 2.616 1.00 94.25 92 GLN A CA 1
ATOM 695 C C . GLN A 1 92 ? 1.822 8.778 3.184 1.00 94.25 92 GLN A C 1
ATOM 697 O O . GLN A 1 92 ? 0.773 8.271 3.592 1.00 94.25 92 GLN A O 1
ATOM 702 N N . PRO A 1 93 ? 1.986 10.115 3.157 1.00 92.25 93 PRO A N 1
ATOM 703 C CA . PRO A 1 93 ? 0.929 11.049 3.540 1.00 92.25 93 PRO A CA 1
ATOM 704 C C . PRO A 1 93 ? -0.380 10.833 2.754 1.00 92.25 93 PRO A C 1
ATOM 706 O O . PRO A 1 93 ? -0.337 10.440 1.584 1.00 92.25 93 PRO A O 1
ATOM 709 N N . PRO A 1 94 ? -1.560 11.160 3.324 1.00 91.00 94 PRO A N 1
ATOM 710 C CA . PRO A 1 94 ? -2.851 10.958 2.661 1.00 91.00 94 PRO A CA 1
ATOM 711 C C . PRO A 1 94 ? -2.948 11.546 1.246 1.00 91.00 94 PRO A C 1
ATOM 713 O O . PRO A 1 94 ? -3.502 10.898 0.363 1.00 91.00 94 PRO A O 1
ATOM 716 N N . ALA A 1 95 ? -2.384 12.736 1.010 1.00 93.62 95 ALA A N 1
ATOM 717 C CA . ALA A 1 95 ? -2.386 13.377 -0.307 1.00 93.62 95 ALA A CA 1
ATOM 718 C C . ALA A 1 95 ? -1.555 12.599 -1.343 1.00 93.62 95 ALA A C 1
ATOM 720 O O . ALA A 1 95 ? -1.998 12.410 -2.472 1.00 93.62 95 ALA A O 1
ATOM 721 N N . VAL A 1 96 ? -0.392 12.081 -0.937 1.00 95.69 96 VAL A N 1
ATOM 722 C CA . VAL A 1 96 ? 0.507 11.268 -1.773 1.00 95.69 96 VAL A CA 1
ATOM 723 C C . VAL A 1 96 ? -0.165 9.939 -2.129 1.00 95.69 96 VAL A C 1
ATOM 725 O O . VAL A 1 96 ? -0.229 9.558 -3.297 1.00 95.69 96 VAL A O 1
ATOM 728 N N . ARG A 1 97 ? -0.775 9.270 -1.138 1.00 94.25 97 ARG A N 1
ATOM 729 C CA . ARG A 1 97 ? -1.571 8.050 -1.363 1.00 94.25 97 ARG A CA 1
ATOM 730 C C . ARG A 1 97 ? -2.753 8.305 -2.287 1.00 94.25 97 ARG A C 1
ATOM 732 O O . ARG A 1 97 ? -3.032 7.474 -3.145 1.00 94.25 97 ARG A O 1
ATOM 739 N N . ARG A 1 98 ? -3.439 9.443 -2.123 1.00 95.19 98 ARG A N 1
ATOM 740 C CA . ARG A 1 98 ? -4.557 9.852 -2.981 1.00 95.19 98 ARG A CA 1
ATOM 741 C C . ARG A 1 98 ? -4.123 9.983 -4.438 1.00 95.19 98 ARG A C 1
ATOM 743 O O . ARG A 1 98 ? -4.722 9.349 -5.308 1.00 95.19 98 ARG A O 1
ATOM 750 N N . ALA A 1 99 ? -3.061 10.755 -4.661 1.00 96.69 99 ALA A N 1
ATOM 751 C CA . ALA A 1 99 ? -2.483 10.986 -5.977 1.00 96.69 99 ALA A CA 1
ATOM 752 C C . ALA A 1 99 ? -2.079 9.668 -6.657 1.00 96.69 99 ALA A C 1
ATOM 754 O O . ALA A 1 99 ? -2.382 9.457 -7.830 1.00 96.69 99 ALA A O 1
ATOM 755 N N . PHE A 1 100 ? -1.460 8.749 -5.912 1.00 95.69 100 PHE A N 1
ATOM 756 C CA . PHE A 1 100 ? -1.048 7.453 -6.447 1.00 95.69 100 PHE A CA 1
ATOM 757 C C . PHE A 1 100 ? -2.242 6.514 -6.700 1.00 95.69 100 PHE A C 1
ATOM 759 O O . PHE A 1 100 ? -2.470 6.089 -7.827 1.00 95.69 100 PHE A O 1
ATOM 766 N N . LEU A 1 101 ? -3.047 6.203 -5.678 1.00 93.31 101 LEU A N 1
ATOM 767 C CA . LEU A 1 101 ? -4.046 5.127 -5.755 1.00 93.31 101 LEU A CA 1
ATOM 768 C C . LEU A 1 101 ? -5.309 5.504 -6.534 1.00 93.31 101 LEU A C 1
ATOM 770 O O . LEU A 1 101 ? -5.842 4.675 -7.272 1.00 93.31 101 LEU A O 1
ATOM 774 N N . TRP A 1 102 ? -5.808 6.728 -6.354 1.00 94.38 102 TRP A N 1
ATOM 775 C CA . TRP A 1 102 ? -7.082 7.152 -6.941 1.00 94.38 102 TRP A CA 1
ATOM 776 C C . TRP A 1 102 ? -6.884 7.970 -8.209 1.00 94.38 102 TRP A C 1
ATOM 778 O O . TRP A 1 102 ? -7.601 7.761 -9.183 1.00 94.38 102 TRP A O 1
ATOM 788 N N . GLU A 1 103 ? -5.904 8.873 -8.214 1.00 96.00 103 GLU A N 1
ATOM 789 C CA . GLU A 1 103 ? -5.648 9.756 -9.360 1.00 96.00 103 GLU A CA 1
ATOM 790 C C . GLU A 1 103 ? -4.674 9.135 -10.371 1.00 96.00 103 GLU A C 1
ATOM 792 O O . GLU A 1 103 ? -4.502 9.683 -11.457 1.00 96.00 103 GLU A O 1
ATOM 797 N N . ARG A 1 104 ? -4.062 7.986 -10.033 1.00 94.19 104 ARG A N 1
ATOM 798 C CA . ARG A 1 104 ? -3.104 7.243 -10.872 1.00 94.19 104 ARG A CA 1
ATOM 799 C C . ARG A 1 104 ? -1.968 8.116 -11.396 1.00 94.19 104 ARG A C 1
ATOM 801 O O . ARG A 1 104 ? -1.498 7.951 -12.516 1.00 94.19 104 ARG A O 1
ATOM 808 N N . ARG A 1 105 ? -1.522 9.068 -10.582 1.00 96.25 105 ARG A N 1
ATO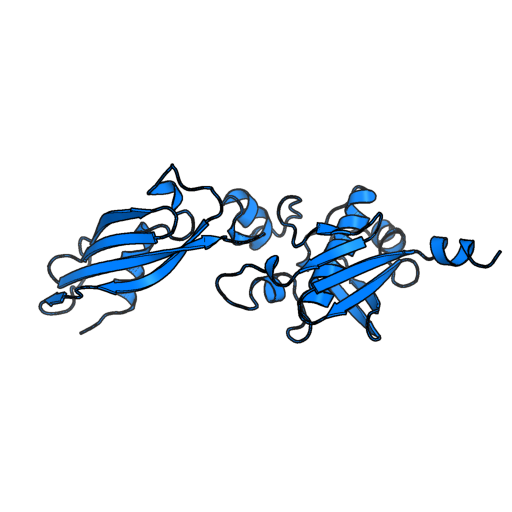M 809 C CA . ARG A 1 105 ? -0.398 9.933 -10.924 1.00 96.25 105 ARG A CA 1
ATOM 810 C C . ARG A 1 105 ? 0.914 9.225 -10.623 1.00 96.25 105 ARG A C 1
ATOM 812 O O . ARG A 1 105 ? 1.026 8.500 -9.636 1.00 96.25 105 ARG A O 1
ATOM 819 N N . ALA A 1 106 ? 1.924 9.486 -11.447 1.00 95.12 106 ALA A N 1
ATOM 820 C CA . ALA A 1 106 ? 3.298 9.177 -11.090 1.00 95.12 106 ALA A CA 1
ATOM 821 C C . ALA A 1 106 ? 3.691 10.022 -9.869 1.00 95.12 106 ALA A C 1
ATOM 823 O O . ALA A 1 106 ? 3.551 11.247 -9.879 1.00 95.12 106 ALA A O 1
ATOM 824 N N . VAL A 1 107 ? 4.124 9.352 -8.805 1.00 96.31 107 VAL A N 1
ATOM 825 C CA . VAL A 1 107 ? 4.491 9.966 -7.528 1.00 96.31 107 VAL A CA 1
ATOM 826 C C . VAL A 1 107 ? 5.913 9.497 -7.195 1.00 96.31 107 VAL A C 1
ATOM 828 O O . VAL A 1 107 ? 6.091 8.303 -6.924 1.00 96.31 107 VAL A O 1
ATOM 831 N N . PRO A 1 108 ? 6.929 10.378 -7.267 1.00 92.44 108 PRO A N 1
ATOM 832 C CA . PRO A 1 108 ? 8.334 10.016 -7.046 1.00 92.44 108 PRO A CA 1
ATOM 833 C C . PRO A 1 108 ? 8.630 9.464 -5.648 1.00 92.44 108 PRO A C 1
ATOM 835 O O . PRO A 1 108 ? 9.609 8.750 -5.461 1.00 92.44 108 PRO A O 1
ATOM 838 N N . GLU A 1 109 ? 7.792 9.789 -4.665 1.00 94.19 109 GLU A N 1
ATOM 839 C CA . GLU A 1 109 ? 7.904 9.335 -3.280 1.00 94.19 109 GLU A CA 1
ATOM 840 C C . GLU A 1 109 ? 7.421 7.889 -3.096 1.00 94.19 109 GLU A C 1
ATOM 842 O O . GLU A 1 109 ? 7.832 7.217 -2.149 1.00 94.19 109 GLU A O 1
ATOM 847 N N . VAL A 1 110 ? 6.557 7.392 -3.992 1.00 95.19 110 VAL A N 1
ATOM 848 C CA . VAL A 1 110 ? 6.051 6.013 -3.962 1.00 95.19 110 VAL A CA 1
ATOM 849 C C . VAL A 1 110 ? 6.971 5.143 -4.807 1.00 95.19 110 VAL A C 1
ATOM 851 O O . VAL A 1 110 ? 6.798 4.997 -6.023 1.00 95.19 110 VAL A O 1
ATOM 854 N N . VAL A 1 111 ? 7.969 4.587 -4.130 1.00 94.81 111 VAL A N 1
ATOM 855 C CA . VAL A 1 111 ? 9.024 3.766 -4.719 1.00 94.81 111 VAL A CA 1
ATOM 856 C C . VAL A 1 111 ? 9.282 2.555 -3.830 1.00 94.81 111 VAL A C 1
ATOM 858 O O . VAL A 1 111 ? 9.329 2.673 -2.605 1.00 94.81 111 VAL A O 1
ATOM 861 N N . ILE A 1 112 ? 9.453 1.386 -4.444 1.00 94.88 112 ILE A N 1
ATOM 862 C CA . ILE A 1 112 ? 9.737 0.128 -3.746 1.00 94.88 112 ILE A CA 1
ATOM 863 C C . ILE A 1 112 ? 11.193 -0.252 -3.970 1.00 94.88 112 ILE A C 1
ATOM 865 O O . ILE A 1 112 ? 11.629 -0.351 -5.107 1.00 94.88 112 ILE A O 1
ATOM 869 N N . GLY A 1 113 ? 11.941 -0.544 -2.909 1.00 95.62 113 GLY A N 1
ATOM 870 C CA . GLY A 1 113 ? 13.342 -0.949 -3.029 1.00 95.62 113 GLY A CA 1
ATOM 871 C C . GLY A 1 113 ? 14.293 0.239 -3.172 1.00 95.62 113 GLY A C 1
ATOM 872 O O . GLY A 1 113 ? 14.051 1.310 -2.615 1.00 95.62 113 GLY A O 1
ATOM 873 N N . ARG A 1 114 ? 15.420 0.040 -3.859 1.00 97.25 114 ARG A N 1
ATOM 874 C CA . ARG A 1 114 ? 16.526 1.008 -3.919 1.00 97.25 114 ARG A CA 1
ATOM 875 C C . ARG A 1 114 ? 17.356 0.893 -5.203 1.00 97.25 114 ARG A C 1
ATOM 877 O O . ARG A 1 114 ? 17.401 -0.185 -5.794 1.00 97.25 114 ARG A O 1
ATOM 884 N N . PRO A 1 115 ? 18.103 1.946 -5.581 1.00 97.31 115 PRO A N 1
ATOM 885 C CA . PRO A 1 115 ? 19.107 1.852 -6.638 1.00 97.31 115 PRO A CA 1
ATOM 886 C C . PRO A 1 115 ? 20.143 0.750 -6.366 1.00 97.31 115 PRO A C 1
ATOM 888 O O . PRO A 1 115 ? 20.561 0.546 -5.223 1.00 97.31 115 PRO A O 1
ATOM 891 N N . ALA A 1 116 ? 20.580 0.070 -7.425 1.00 96.56 116 ALA A N 1
ATOM 892 C CA . ALA A 1 116 ? 21.578 -0.995 -7.392 1.00 96.56 116 ALA A CA 1
ATOM 893 C C . ALA A 1 116 ? 22.546 -0.861 -8.579 1.00 96.56 116 ALA A C 1
ATOM 895 O O . ALA A 1 116 ? 22.313 -1.399 -9.657 1.00 96.56 116 ALA A O 1
ATOM 896 N N . GLY A 1 117 ? 23.647 -0.134 -8.381 1.00 93.12 117 GLY A N 1
ATOM 897 C CA . GLY A 1 117 ? 24.534 0.268 -9.477 1.00 93.12 117 GLY A CA 1
ATOM 898 C C . GLY A 1 117 ? 23.955 1.428 -10.293 1.00 93.12 117 GLY A C 1
ATOM 899 O O . GLY A 1 117 ? 22.997 2.069 -9.871 1.00 93.12 117 GLY A O 1
ATOM 900 N N . GLU A 1 118 ? 24.555 1.716 -11.448 1.00 88.31 118 GLU A N 1
ATOM 901 C CA . GLU A 1 118 ? 24.214 2.901 -12.252 1.00 88.31 118 GLU A CA 1
ATOM 902 C C . GLU A 1 118 ? 22.842 2.791 -12.937 1.00 88.31 118 GLU A C 1
ATOM 904 O O . GLU A 1 118 ? 22.079 3.749 -12.948 1.00 88.31 118 GLU A O 1
ATOM 909 N N . ARG A 1 119 ? 22.502 1.605 -13.460 1.00 90.56 119 ARG A N 1
ATOM 910 C CA . ARG A 1 119 ? 21.249 1.344 -14.202 1.00 90.56 119 ARG A CA 1
ATOM 911 C C . ARG A 1 119 ? 20.382 0.251 -13.583 1.00 90.56 119 ARG A C 1
ATOM 913 O O . ARG A 1 119 ? 19.520 -0.317 -14.256 1.00 90.56 119 ARG A O 1
ATOM 920 N N . GLY A 1 120 ? 20.666 -0.108 -12.335 1.00 94.19 120 GLY A N 1
ATOM 921 C CA . GLY A 1 120 ? 19.993 -1.202 -11.654 1.00 94.19 120 GLY A CA 1
ATOM 922 C C . GLY A 1 120 ? 19.108 -0.748 -10.504 1.00 94.19 120 GLY A C 1
ATOM 923 O O . GLY A 1 120 ? 19.270 0.333 -9.934 1.00 94.19 120 GLY A O 1
ATOM 924 N N . TRP A 1 121 ? 18.169 -1.613 -10.152 1.00 98.12 121 TRP A N 1
ATOM 925 C CA . TRP A 1 121 ? 17.229 -1.434 -9.064 1.00 98.12 121 TRP A CA 1
ATOM 926 C C . TRP A 1 121 ? 17.044 -2.747 -8.305 1.00 98.12 121 TRP A C 1
ATOM 928 O O . TRP A 1 121 ? 16.778 -3.782 -8.911 1.00 98.12 121 TRP A O 1
ATOM 938 N N . GLU A 1 122 ? 17.188 -2.719 -6.983 1.00 98.12 122 GLU A N 1
ATOM 939 C CA . GLU A 1 122 ? 17.005 -3.874 -6.102 1.00 98.12 122 GLU A CA 1
ATOM 940 C C . GLU A 1 122 ? 15.716 -3.721 -5.293 1.00 98.12 122 GLU A C 1
ATOM 942 O O . GLU A 1 122 ? 15.499 -2.702 -4.638 1.00 98.12 122 GLU A O 1
ATOM 947 N N . VAL A 1 123 ? 14.904 -4.776 -5.272 1.00 97.56 123 VAL A N 1
ATOM 948 C CA . VAL A 1 123 ? 13.761 -4.933 -4.370 1.00 97.56 123 VAL A CA 1
ATOM 949 C C . VAL A 1 123 ? 14.000 -6.150 -3.487 1.00 97.56 123 VAL A C 1
ATOM 951 O O . VAL A 1 123 ? 14.163 -7.268 -3.975 1.00 97.56 123 VAL A O 1
ATOM 954 N N . ARG A 1 124 ? 13.997 -5.955 -2.169 1.00 96.56 124 ARG A N 1
ATOM 955 C CA . ARG A 1 124 ? 14.043 -7.038 -1.181 1.00 96.56 124 ARG A CA 1
ATOM 956 C C . ARG A 1 124 ? 12.646 -7.357 -0.681 1.00 96.56 124 ARG A C 1
ATOM 958 O O . ARG A 1 124 ? 11.770 -6.500 -0.636 1.00 96.56 124 ARG A O 1
ATOM 965 N N . ARG A 1 125 ? 12.459 -8.575 -0.178 1.00 93.50 125 ARG A N 1
ATOM 966 C CA . ARG A 1 125 ? 11.214 -8.997 0.477 1.00 93.50 125 ARG A CA 1
ATOM 967 C C . ARG A 1 125 ? 10.803 -8.061 1.617 1.00 93.50 125 ARG A C 1
ATOM 969 O O . ARG A 1 125 ? 9.624 -7.783 1.780 1.00 93.50 125 ARG A O 1
ATOM 976 N N . GLY A 1 126 ? 11.778 -7.549 2.369 1.00 91.81 126 GLY A N 1
ATOM 977 C CA . GLY A 1 126 ? 11.545 -6.581 3.443 1.00 91.81 126 GLY A CA 1
ATOM 978 C C . GLY A 1 126 ? 11.100 -5.192 2.972 1.00 91.81 126 GLY A C 1
ATOM 979 O O . GLY A 1 126 ? 10.611 -4.431 3.796 1.00 91.81 126 GLY A O 1
ATOM 980 N N . ASP A 1 127 ? 11.240 -4.864 1.684 1.00 92.88 127 ASP A N 1
ATOM 981 C CA . ASP A 1 127 ? 10.777 -3.590 1.117 1.00 92.88 127 ASP A CA 1
ATOM 982 C C . ASP A 1 127 ? 9.274 -3.646 0.764 1.00 92.88 127 ASP A C 1
ATOM 984 O O . ASP A 1 127 ? 8.604 -2.617 0.688 1.00 92.88 127 ASP A O 1
ATOM 988 N N . VAL A 1 128 ? 8.717 -4.855 0.611 1.00 90.69 128 VAL A N 1
ATOM 989 C CA . VAL A 1 128 ? 7.295 -5.126 0.332 1.00 90.69 128 VAL A CA 1
ATOM 990 C C . VAL A 1 128 ? 6.520 -5.228 1.651 1.00 90.69 128 VAL A C 1
ATOM 992 O O . VAL A 1 128 ? 5.898 -6.240 1.967 1.00 90.69 128 VAL A O 1
ATOM 995 N N . VAL A 1 129 ? 6.607 -4.185 2.481 1.00 87.31 129 VAL A N 1
ATOM 996 C CA . VAL A 1 129 ? 5.831 -4.127 3.727 1.00 87.31 129 VAL A CA 1
ATOM 997 C C . VAL A 1 129 ? 4.389 -3.766 3.397 1.00 87.31 129 VAL A C 1
ATOM 999 O O . VAL A 1 129 ? 4.109 -2.663 2.930 1.00 87.31 129 VAL A O 1
ATOM 1002 N N . GLU A 1 130 ? 3.471 -4.687 3.667 1.00 84.62 130 GLU A N 1
ATOM 1003 C CA . GLU A 1 130 ? 2.044 -4.516 3.416 1.00 84.62 130 GLU A CA 1
ATOM 1004 C C . GLU A 1 130 ? 1.203 -5.175 4.522 1.00 84.62 130 GLU A C 1
ATOM 1006 O O . GLU A 1 130 ? 1.578 -6.231 5.034 1.00 84.62 130 GLU A O 1
ATOM 1011 N N . PRO A 1 131 ? 0.067 -4.571 4.914 1.00 74.12 131 PRO A N 1
ATOM 1012 C CA . PRO A 1 131 ? -0.816 -5.130 5.937 1.00 74.12 131 PRO A CA 1
ATOM 1013 C C . PRO A 1 131 ? -1.587 -6.356 5.436 1.00 74.12 131 PRO A C 1
ATOM 1015 O O . PRO A 1 131 ? -1.923 -7.232 6.226 1.00 74.12 131 PRO A O 1
ATOM 1018 N N . ILE A 1 132 ? -1.857 -6.427 4.129 1.00 80.81 132 ILE A N 1
ATOM 1019 C CA . ILE A 1 132 ? -2.504 -7.566 3.474 1.00 80.81 132 ILE A CA 1
ATOM 1020 C C . ILE A 1 132 ? -1.539 -8.089 2.402 1.00 80.81 132 ILE A C 1
ATOM 1022 O O . ILE A 1 132 ? -1.268 -7.353 1.445 1.00 80.81 132 ILE A O 1
ATOM 1026 N N . PRO A 1 133 ? -1.024 -9.327 2.535 1.00 84.31 133 PRO A N 1
ATOM 1027 C CA . PRO A 1 133 ? -0.098 -9.909 1.568 1.00 84.31 133 PRO A CA 1
ATOM 1028 C C . PRO A 1 133 ? -0.636 -9.880 0.130 1.00 84.31 133 PRO A C 1
ATOM 1030 O O . PRO A 1 133 ? -1.791 -10.218 -0.118 1.00 84.31 133 PRO A O 1
ATOM 1033 N N . GLY A 1 134 ? 0.215 -9.498 -0.819 1.00 84.94 134 GLY A N 1
ATOM 1034 C CA . GLY A 1 134 ? -0.083 -9.385 -2.244 1.00 84.94 134 GLY A CA 1
ATOM 1035 C C . GLY A 1 134 ? -0.727 -8.065 -2.681 1.00 84.94 134 GLY A C 1
ATOM 1036 O O . GLY A 1 134 ? -0.916 -7.875 -3.880 1.00 84.94 134 GLY A O 1
ATOM 1037 N N . THR A 1 135 ? -1.042 -7.138 -1.772 1.00 87.06 135 THR A N 1
ATOM 1038 C CA . THR A 1 135 ? -1.690 -5.857 -2.112 1.00 87.06 135 THR A CA 1
ATOM 1039 C C . THR A 1 135 ? -0.823 -5.011 -3.035 1.00 87.06 135 THR A C 1
ATOM 1041 O O . THR A 1 135 ? -1.297 -4.520 -4.057 1.00 87.06 135 THR A O 1
ATOM 1044 N N . LEU A 1 136 ? 0.458 -4.853 -2.709 1.00 87.75 136 LEU A N 1
ATOM 1045 C CA . LEU A 1 136 ? 1.384 -4.035 -3.481 1.00 87.75 136 LEU A CA 1
ATOM 1046 C C . LEU A 1 136 ? 1.630 -4.647 -4.861 1.00 87.75 136 LEU A C 1
ATOM 1048 O O . LEU A 1 136 ? 1.553 -3.954 -5.873 1.00 87.75 136 LEU A O 1
ATOM 1052 N N . ALA A 1 137 ? 1.827 -5.966 -4.895 1.00 86.75 137 ALA A N 1
ATOM 1053 C CA . ALA A 1 137 ? 1.921 -6.744 -6.122 1.00 86.75 137 ALA A CA 1
ATOM 1054 C C . ALA A 1 137 ? 0.677 -6.535 -7.006 1.00 86.75 137 ALA A C 1
ATOM 1056 O O . ALA A 1 137 ? 0.807 -6.146 -8.163 1.00 86.75 137 ALA A O 1
ATOM 1057 N N . ALA A 1 138 ? -0.529 -6.693 -6.457 1.00 87.88 138 ALA A N 1
ATOM 1058 C CA . ALA A 1 138 ? -1.779 -6.510 -7.192 1.00 87.88 138 ALA A CA 1
ATOM 1059 C C . ALA A 1 138 ? -1.973 -5.071 -7.702 1.00 87.88 138 ALA A C 1
ATOM 1061 O O . ALA A 1 138 ? -2.419 -4.878 -8.832 1.00 87.88 138 ALA A O 1
ATOM 1062 N N . LEU A 1 139 ? -1.604 -4.060 -6.908 1.00 87.25 139 LEU A N 1
ATOM 1063 C CA . LEU A 1 139 ? -1.681 -2.649 -7.307 1.00 87.25 139 LEU A CA 1
ATOM 1064 C C . LEU A 1 139 ? -0.763 -2.319 -8.486 1.00 87.25 139 LEU A C 1
ATOM 1066 O O . LEU A 1 139 ? -1.127 -1.502 -9.334 1.00 87.25 139 LEU A O 1
ATOM 1070 N N . TYR A 1 140 ? 0.399 -2.968 -8.542 1.00 85.25 140 TYR A N 1
ATOM 1071 C CA . TYR A 1 140 ? 1.348 -2.836 -9.643 1.00 85.25 140 TYR A CA 1
ATOM 1072 C C . TYR A 1 140 ? 0.953 -3.717 -10.839 1.00 85.25 140 TYR A C 1
ATOM 1074 O O . TYR A 1 140 ? 1.406 -3.471 -11.947 1.00 85.25 140 TYR A O 1
ATOM 1082 N N . GLY A 1 141 ? 0.059 -4.695 -10.651 1.00 85.75 141 GLY A N 1
ATOM 1083 C CA . GLY A 1 141 ? -0.299 -5.689 -11.666 1.00 85.75 141 GLY A CA 1
ATOM 1084 C C . GLY A 1 141 ? 0.704 -6.842 -11.757 1.00 85.75 141 GLY A C 1
ATOM 1085 O O . GLY A 1 141 ? 0.802 -7.491 -12.798 1.00 85.75 141 GLY A O 1
ATOM 1086 N N . ALA A 1 142 ? 1.491 -7.068 -10.699 1.00 87.31 142 ALA A N 1
ATOM 1087 C CA . ALA A 1 142 ? 2.527 -8.092 -10.634 1.00 87.31 142 ALA A CA 1
ATOM 1088 C C . ALA A 1 142 ? 1.919 -9.497 -10.713 1.00 87.31 142 ALA A C 1
ATOM 1090 O O . ALA A 1 142 ? 0.904 -9.760 -10.061 1.00 87.31 142 ALA A O 1
ATOM 1091 N N . PRO A 1 143 ? 2.548 -10.434 -11.442 1.00 86.31 143 PRO A N 1
ATOM 1092 C CA . PRO A 1 143 ? 2.157 -11.830 -11.375 1.00 86.31 143 PRO A CA 1
ATOM 1093 C C . PRO A 1 143 ? 2.396 -12.377 -9.961 1.00 86.31 143 PRO A C 1
ATOM 1095 O O . PRO A 1 143 ? 3.435 -12.130 -9.341 1.00 86.31 143 PRO A O 1
ATOM 1098 N N . ALA A 1 144 ? 1.417 -13.125 -9.450 1.00 85.88 144 ALA A N 1
ATOM 1099 C CA . ALA A 1 144 ? 1.395 -13.591 -8.065 1.00 85.88 144 ALA A CA 1
ATOM 1100 C C . ALA A 1 144 ? 2.522 -14.585 -7.724 1.00 85.88 144 ALA A C 1
ATOM 1102 O O . ALA A 1 144 ? 2.920 -14.676 -6.566 1.00 85.88 144 ALA A O 1
ATOM 1103 N N . ASP A 1 145 ? 3.049 -15.318 -8.709 1.00 88.31 145 ASP A N 1
ATOM 1104 C CA . ASP A 1 145 ? 4.108 -16.314 -8.513 1.00 88.31 145 ASP A CA 1
ATOM 1105 C C . ASP A 1 145 ? 5.513 -15.696 -8.427 1.00 88.31 145 ASP A C 1
ATOM 1107 O O . ASP A 1 145 ? 6.439 -16.348 -7.944 1.00 88.31 145 ASP A O 1
ATOM 1111 N N . ARG A 1 146 ? 5.700 -14.452 -8.897 1.00 88.88 146 ARG A N 1
ATOM 1112 C CA . ARG A 1 146 ? 7.013 -13.778 -8.975 1.00 88.88 146 ARG A CA 1
ATOM 1113 C C . ARG A 1 146 ? 6.934 -12.277 -8.676 1.00 88.88 146 ARG A C 1
ATOM 1115 O O . ARG A 1 146 ? 7.390 -11.463 -9.486 1.00 88.88 146 ARG A O 1
ATOM 1122 N N . PRO A 1 147 ? 6.401 -11.880 -7.510 1.00 91.81 147 PRO A N 1
ATOM 1123 C CA . PRO A 1 147 ? 6.188 -10.471 -7.207 1.00 91.81 147 PRO A CA 1
ATOM 1124 C C . PRO A 1 147 ? 7.502 -9.676 -7.185 1.00 91.81 147 PRO A C 1
ATOM 1126 O O . PRO A 1 147 ? 7.557 -8.598 -7.763 1.00 91.81 147 PRO A O 1
ATOM 1129 N N . LEU A 1 148 ? 8.584 -10.209 -6.599 1.00 94.94 148 LEU A N 1
ATOM 1130 C CA . LEU A 1 148 ? 9.856 -9.475 -6.497 1.00 94.94 148 LEU A CA 1
ATOM 1131 C C . LEU A 1 148 ? 10.509 -9.221 -7.864 1.00 94.94 148 LEU A C 1
ATOM 1133 O O . LEU A 1 148 ? 10.957 -8.103 -8.106 1.00 94.94 148 LEU A O 1
ATOM 1137 N N . GLU A 1 149 ? 10.527 -10.218 -8.763 1.00 95.88 149 GLU A N 1
ATOM 1138 C CA . GLU A 1 149 ? 11.073 -10.053 -10.124 1.00 95.88 149 GLU A CA 1
ATOM 1139 C C . GLU A 1 149 ? 10.360 -8.907 -10.858 1.00 95.88 149 GLU A C 1
ATOM 1141 O O . GLU A 1 149 ? 11.009 -8.030 -11.429 1.00 95.88 149 GLU A O 1
ATOM 1146 N N . ALA A 1 150 ? 9.025 -8.903 -10.817 1.00 94.81 150 ALA A N 1
ATOM 1147 C CA . ALA A 1 150 ? 8.218 -7.910 -11.513 1.00 94.81 150 ALA A CA 1
ATOM 1148 C C . ALA A 1 150 ? 8.351 -6.511 -10.892 1.00 94.81 150 ALA A C 1
ATOM 1150 O O . ALA A 1 150 ? 8.516 -5.536 -11.621 1.00 94.81 150 ALA A O 1
ATOM 1151 N N . LEU A 1 151 ? 8.342 -6.407 -9.557 1.00 95.62 151 LEU A N 1
ATOM 1152 C CA . LEU A 1 151 ? 8.533 -5.136 -8.850 1.00 95.62 151 LEU A CA 1
ATOM 1153 C C . LEU A 1 151 ? 9.904 -4.517 -9.151 1.00 95.62 151 LEU A C 1
ATOM 1155 O O . LEU A 1 151 ? 9.976 -3.326 -9.447 1.00 95.62 151 LEU A O 1
ATOM 1159 N N . ALA A 1 152 ? 10.976 -5.317 -9.146 1.00 97.19 152 ALA A N 1
ATOM 1160 C CA . ALA A 1 152 ? 12.305 -4.833 -9.514 1.00 97.19 152 ALA A CA 1
ATOM 1161 C C . ALA A 1 152 ? 12.341 -4.347 -10.971 1.00 97.19 152 ALA A C 1
ATOM 1163 O O . ALA A 1 152 ? 12.864 -3.268 -11.244 1.00 97.19 152 ALA A O 1
ATOM 1164 N N . ALA A 1 153 ? 11.743 -5.102 -11.900 1.00 96.88 153 ALA A N 1
ATOM 1165 C CA . ALA A 1 153 ? 11.667 -4.721 -13.309 1.00 96.88 153 ALA A CA 1
ATOM 1166 C C . ALA A 1 153 ? 10.905 -3.400 -13.519 1.00 96.88 153 ALA A C 1
ATOM 1168 O O . ALA A 1 153 ? 11.378 -2.534 -14.257 1.00 96.88 153 ALA A O 1
ATOM 1169 N N . TRP A 1 154 ? 9.765 -3.207 -12.846 1.00 96.12 154 TRP A N 1
ATOM 1170 C CA . TRP A 1 154 ? 9.021 -1.945 -12.896 1.00 96.12 154 TRP A CA 1
ATOM 1171 C C . TRP A 1 154 ? 9.839 -0.765 -12.410 1.00 96.12 154 TRP A C 1
ATOM 1173 O O . TRP A 1 154 ? 9.876 0.265 -13.079 1.00 96.12 154 TRP A O 1
ATOM 1183 N N . GLU A 1 155 ? 10.477 -0.893 -11.251 1.00 96.88 155 GLU A N 1
ATOM 1184 C CA . GLU A 1 155 ? 11.218 0.222 -10.672 1.00 96.88 155 GLU A CA 1
ATOM 1185 C C . GLU A 1 155 ? 12.488 0.539 -11.461 1.00 96.88 155 GLU A C 1
ATOM 1187 O O . GLU A 1 155 ? 12.818 1.712 -11.621 1.00 96.88 155 GLU A O 1
ATOM 1192 N N . ALA A 1 156 ? 13.136 -0.465 -12.061 1.00 97.25 156 ALA A N 1
ATOM 1193 C CA . ALA A 1 156 ? 14.209 -0.238 -13.027 1.00 97.25 156 ALA A CA 1
ATOM 1194 C C . ALA A 1 156 ? 13.709 0.519 -14.271 1.00 97.25 156 ALA A C 1
ATOM 1196 O O . ALA A 1 156 ? 14.335 1.494 -14.684 1.00 97.25 156 ALA A O 1
ATOM 1197 N N . ALA A 1 157 ? 12.556 0.137 -14.835 1.00 96.81 157 ALA A N 1
ATOM 1198 C CA . ALA A 1 157 ? 11.963 0.838 -15.977 1.00 96.81 157 ALA A CA 1
ATOM 1199 C C . ALA A 1 157 ? 11.551 2.279 -15.630 1.00 96.81 157 ALA A C 1
ATOM 1201 O O . ALA A 1 157 ? 11.843 3.208 -16.381 1.00 96.81 157 ALA A O 1
ATOM 1202 N N . ARG A 1 158 ? 10.915 2.494 -14.471 1.00 96.50 158 ARG A N 1
ATOM 1203 C CA . ARG A 1 158 ? 10.559 3.837 -13.992 1.00 96.50 158 ARG A CA 1
ATOM 1204 C C . ARG A 1 158 ? 11.792 4.683 -13.715 1.00 96.50 158 ARG A C 1
ATOM 1206 O O . ARG A 1 158 ? 11.806 5.862 -14.052 1.00 96.50 158 ARG A O 1
ATOM 1213 N N . ARG A 1 159 ? 12.833 4.102 -13.113 1.00 96.19 159 ARG A N 1
ATOM 1214 C CA . ARG A 1 159 ? 14.105 4.794 -12.891 1.00 96.19 159 ARG A CA 1
ATOM 1215 C C . ARG A 1 159 ? 14.706 5.254 -14.215 1.00 96.19 159 ARG A C 1
ATOM 1217 O O . ARG A 1 159 ? 15.032 6.428 -14.329 1.00 96.19 159 ARG A O 1
ATOM 1224 N N . TRP A 1 160 ? 14.760 4.365 -15.204 1.00 96.50 160 TRP A N 1
ATOM 1225 C CA . TRP A 1 160 ? 15.237 4.684 -16.545 1.00 96.50 160 TRP A CA 1
ATOM 1226 C C . TRP A 1 160 ? 14.457 5.829 -17.187 1.00 96.50 160 TRP A C 1
ATOM 1228 O O . TRP A 1 160 ? 15.064 6.773 -17.679 1.00 96.50 160 TRP A O 1
ATOM 1238 N N . LEU A 1 161 ? 13.124 5.810 -17.116 1.00 96.56 161 LEU A N 1
ATOM 1239 C CA . LEU A 1 161 ? 12.305 6.927 -17.594 1.00 96.56 161 LEU A CA 1
ATOM 1240 C C . LEU A 1 161 ? 12.643 8.239 -16.874 1.00 96.56 161 LEU A C 1
ATOM 1242 O O . LEU A 1 161 ? 12.789 9.268 -17.534 1.00 96.56 161 LEU A O 1
ATOM 1246 N N . ARG A 1 162 ? 12.826 8.202 -15.545 1.00 95.88 162 ARG A N 1
ATOM 1247 C CA . ARG A 1 162 ? 13.151 9.393 -14.738 1.00 95.88 162 ARG A CA 1
ATOM 1248 C C . ARG A 1 162 ? 14.500 9.987 -15.095 1.00 95.88 162 ARG A C 1
ATOM 1250 O O . ARG A 1 162 ? 14.608 11.207 -15.179 1.00 95.88 162 ARG A O 1
ATOM 1257 N N . ASP A 1 163 ? 15.489 9.143 -15.365 1.00 95.38 163 ASP A N 1
ATOM 1258 C CA . ASP A 1 163 ? 16.804 9.584 -15.836 1.00 95.38 163 ASP A CA 1
ATOM 1259 C C . ASP A 1 163 ? 16.723 10.275 -17.218 1.00 95.38 163 ASP A C 1
ATOM 1261 O O . ASP A 1 163 ? 17.608 11.050 -17.568 1.00 95.38 163 ASP A O 1
ATOM 1265 N N . HIS A 1 164 ? 15.623 10.078 -17.959 1.00 96.44 164 HIS A N 1
ATOM 1266 C CA . HIS A 1 164 ? 15.313 10.744 -19.231 1.00 96.44 164 HIS A CA 1
ATOM 1267 C C . HIS A 1 164 ? 14.216 11.820 -19.112 1.00 96.44 164 HIS A C 1
ATOM 1269 O O . HIS A 1 164 ? 13.684 12.270 -20.122 1.00 96.44 164 HIS A O 1
ATOM 1275 N N . GLY A 1 165 ? 13.862 12.254 -17.896 1.00 96.75 165 GLY A N 1
ATOM 1276 C CA . GLY A 1 165 ? 12.901 13.343 -17.678 1.00 96.75 165 GLY A CA 1
ATOM 1277 C C . GLY A 1 165 ? 11.421 12.945 -17.734 1.00 96.75 165 GLY A C 1
ATOM 1278 O O . GLY A 1 165 ? 10.562 13.824 -17.786 1.00 96.75 165 GLY A O 1
ATOM 1279 N N . HIS A 1 166 ? 11.103 11.650 -17.684 1.00 96.75 166 HIS A N 1
ATOM 1280 C CA . HIS A 1 166 ? 9.733 11.130 -17.676 1.00 96.75 166 HIS A CA 1
ATOM 1281 C C . HIS A 1 166 ? 9.446 10.327 -16.395 1.00 96.75 166 HIS A C 1
ATOM 1283 O O . HIS A 1 166 ? 10.327 9.692 -15.836 1.00 96.75 166 HIS A O 1
ATOM 1289 N N . ASP A 1 167 ? 8.204 10.281 -15.922 1.00 95.62 167 ASP A N 1
ATOM 1290 C CA . ASP A 1 167 ? 7.783 9.283 -14.927 1.00 95.62 167 ASP A CA 1
ATOM 1291 C C . ASP A 1 167 ? 6.365 8.832 -15.252 1.00 95.62 167 ASP A C 1
ATOM 1293 O O . ASP A 1 167 ? 5.580 9.563 -15.857 1.00 95.62 167 ASP A O 1
ATOM 1297 N N . VAL A 1 168 ? 6.047 7.612 -14.849 1.00 96.00 168 VAL A N 1
ATOM 1298 C CA . VAL A 1 168 ? 4.759 6.978 -15.114 1.00 96.00 168 VAL A CA 1
ATOM 1299 C C . VAL A 1 168 ? 4.287 6.255 -13.868 1.00 96.00 168 VAL A C 1
ATOM 1301 O O . VAL A 1 168 ? 5.083 5.787 -13.046 1.00 96.00 168 VAL A O 1
ATOM 1304 N N . HIS A 1 169 ? 2.971 6.153 -13.716 1.00 95.44 169 HIS A N 1
ATOM 1305 C CA . HIS A 1 169 ? 2.413 5.301 -12.685 1.00 95.44 169 HIS A CA 1
ATOM 1306 C C . HIS A 1 169 ? 2.724 3.828 -13.037 1.00 95.44 169 HIS A C 1
ATOM 1308 O O . HIS A 1 169 ? 2.542 3.438 -14.189 1.00 95.44 169 HIS A O 1
ATOM 1314 N N . PRO A 1 170 ? 3.159 2.973 -12.089 1.00 92.88 170 PRO A N 1
ATOM 1315 C CA . PRO A 1 170 ? 3.549 1.587 -12.381 1.00 92.88 170 PRO A CA 1
ATOM 1316 C C . PRO A 1 170 ? 2.485 0.768 -13.126 1.00 92.88 170 PRO A C 1
ATOM 1318 O O . PRO A 1 170 ? 2.810 -0.009 -14.014 1.00 92.88 170 PRO A O 1
ATOM 1321 N N . ARG A 1 171 ? 1.202 0.988 -12.815 1.00 91.38 171 ARG A N 1
ATOM 1322 C CA . ARG A 1 171 ? 0.065 0.344 -13.503 1.00 91.38 171 ARG A CA 1
ATOM 1323 C C . ARG A 1 171 ? -0.047 0.698 -14.991 1.00 91.38 171 ARG A C 1
ATOM 1325 O O . ARG A 1 171 ? -0.662 -0.056 -15.738 1.00 91.38 171 ARG A O 1
ATOM 1332 N N . ASP A 1 172 ? 0.534 1.818 -15.407 1.00 95.06 172 ASP A N 1
ATOM 1333 C CA . ASP A 1 172 ? 0.602 2.207 -16.813 1.00 95.06 172 ASP A CA 1
ATOM 1334 C C . ASP A 1 172 ? 1.821 1.589 -17.502 1.00 95.06 172 ASP A C 1
ATOM 1336 O O . ASP A 1 172 ? 2.054 1.855 -18.665 1.00 95.06 172 ASP A O 1
ATOM 1340 N N . LEU A 1 173 ? 2.617 0.757 -16.830 1.00 94.88 173 LEU A N 1
ATOM 1341 C CA . LEU A 1 173 ? 3.651 -0.046 -17.468 1.00 94.88 173 LEU A CA 1
ATOM 1342 C C . LEU A 1 173 ? 3.187 -1.493 -17.509 1.00 94.88 173 LEU A C 1
ATOM 1344 O O . LEU A 1 173 ? 3.156 -2.178 -16.486 1.00 94.88 173 LEU A O 1
ATOM 1348 N N . ARG A 1 174 ? 2.875 -1.998 -18.701 1.00 95.44 174 ARG A N 1
ATOM 1349 C CA . ARG A 1 174 ? 2.625 -3.427 -18.878 1.00 95.44 174 ARG A CA 1
ATOM 1350 C C . ARG A 1 174 ? 3.935 -4.114 -19.215 1.00 95.44 174 ARG A C 1
ATOM 1352 O O . ARG A 1 174 ? 4.520 -3.851 -20.264 1.00 95.44 174 ARG A O 1
ATOM 1359 N N . LEU A 1 175 ? 4.387 -5.008 -18.344 1.00 95.50 175 LEU A N 1
ATOM 1360 C CA . LEU A 1 175 ? 5.584 -5.807 -18.584 1.00 95.50 175 LEU A CA 1
ATOM 1361 C C . LEU A 1 175 ? 5.207 -7.200 -19.086 1.00 95.50 175 LEU A C 1
ATOM 1363 O O . LEU A 1 175 ? 4.247 -7.811 -18.616 1.00 95.50 175 LEU A O 1
ATOM 1367 N N . ALA A 1 176 ? 6.003 -7.718 -20.015 1.00 95.50 176 ALA A N 1
ATOM 1368 C CA . ALA A 1 176 ? 5.961 -9.110 -20.430 1.00 95.50 176 ALA A CA 1
ATOM 1369 C C . ALA A 1 176 ? 7.317 -9.760 -20.173 1.00 95.50 176 ALA A C 1
ATOM 1371 O O . ALA A 1 176 ? 8.375 -9.188 -20.445 1.00 95.50 176 ALA A O 1
ATOM 1372 N N . ARG A 1 177 ? 7.281 -10.986 -19.663 1.00 95.69 177 ARG A N 1
ATOM 1373 C CA . ARG A 1 177 ? 8.473 -11.806 -19.505 1.00 95.69 177 ARG A CA 1
ATOM 1374 C C . ARG A 1 177 ? 8.717 -12.582 -20.792 1.00 95.69 177 ARG A C 1
ATOM 1376 O O . ARG A 1 177 ? 7.872 -13.374 -21.194 1.00 95.69 177 ARG A O 1
ATOM 1383 N N . LEU A 1 178 ? 9.876 -12.378 -21.412 1.00 95.56 178 LEU A N 1
ATOM 1384 C CA . LEU A 1 178 ? 10.250 -13.084 -22.642 1.00 95.56 178 LEU A CA 1
ATOM 1385 C C . LEU A 1 178 ? 10.862 -14.457 -22.346 1.00 95.56 178 LEU A C 1
ATOM 1387 O O . LEU A 1 178 ? 10.595 -15.428 -23.046 1.00 95.56 178 LEU A O 1
ATOM 1391 N N . ARG A 1 179 ? 11.693 -14.535 -21.301 1.00 95.19 179 ARG A N 1
ATOM 1392 C CA . ARG A 1 179 ? 12.313 -15.770 -20.790 1.00 95.19 179 ARG A CA 1
ATOM 1393 C C . ARG A 1 179 ? 12.735 -15.572 -19.326 1.00 95.19 179 ARG A C 1
ATOM 1395 O O . ARG A 1 179 ? 12.620 -14.451 -18.818 1.00 95.19 179 ARG A O 1
ATOM 1402 N N . PRO A 1 180 ? 13.219 -16.611 -18.620 1.00 94.69 180 PRO A N 1
ATOM 1403 C CA . PRO A 1 180 ? 13.715 -16.452 -17.258 1.00 94.69 180 PRO A CA 1
ATOM 1404 C C . PRO A 1 180 ? 14.727 -15.307 -17.131 1.00 94.69 180 PRO A C 1
ATOM 1406 O O . PRO A 1 180 ? 15.667 -15.222 -17.917 1.00 94.69 180 PRO A O 1
ATOM 1409 N N . GLY A 1 181 ? 14.483 -14.401 -16.179 1.00 95.19 181 GLY A N 1
ATOM 1410 C CA . GLY A 1 181 ? 15.326 -13.228 -15.929 1.00 95.19 181 GLY A CA 1
ATOM 1411 C C . GLY A 1 181 ? 15.308 -12.132 -17.002 1.00 95.19 181 GLY A C 1
ATOM 1412 O O . GLY A 1 181 ? 16.142 -11.237 -16.946 1.00 95.19 181 GLY A O 1
ATOM 1413 N N . MET A 1 182 ? 14.398 -12.163 -17.983 1.00 97.06 182 MET A N 1
ATOM 1414 C CA . MET A 1 182 ? 14.338 -11.143 -19.038 1.00 97.06 182 MET A CA 1
ATOM 1415 C C . MET A 1 182 ? 12.917 -10.635 -19.254 1.00 97.06 182 MET A C 1
ATOM 1417 O O . MET A 1 182 ? 12.015 -11.396 -19.622 1.00 97.06 182 MET A O 1
ATOM 1421 N N . TRP A 1 183 ? 12.750 -9.333 -19.065 1.00 97.62 183 TRP A N 1
ATOM 1422 C CA . TRP A 1 183 ? 11.478 -8.631 -19.152 1.00 97.62 183 TRP A CA 1
ATOM 1423 C C . TRP A 1 183 ? 11.565 -7.478 -20.148 1.00 97.62 183 TRP A C 1
ATOM 1425 O O . TRP A 1 183 ? 12.640 -6.933 -20.395 1.00 97.62 183 TRP A O 1
ATOM 1435 N N . VAL A 1 184 ? 10.425 -7.107 -20.715 1.00 97.62 184 VAL A N 1
ATOM 1436 C CA . VAL A 1 184 ? 10.279 -5.944 -21.596 1.00 97.62 184 VAL A CA 1
ATOM 1437 C C . VAL A 1 184 ? 8.996 -5.202 -21.258 1.00 97.62 184 VAL A C 1
ATOM 1439 O O . VAL A 1 184 ? 8.039 -5.811 -20.773 1.00 97.62 184 VAL A O 1
ATOM 1442 N N . VAL A 1 185 ? 8.962 -3.900 -21.531 1.00 97.19 185 VAL A N 1
ATOM 1443 C CA . VAL A 1 185 ? 7.726 -3.116 -21.457 1.00 97.19 185 VAL A CA 1
ATOM 1444 C C . VAL A 1 185 ? 6.990 -3.248 -22.787 1.00 97.19 185 VAL A C 1
ATOM 1446 O O . VAL A 1 185 ? 7.507 -2.856 -23.830 1.00 97.19 185 VAL A O 1
ATOM 1449 N N . VAL A 1 186 ? 5.778 -3.796 -22.761 1.00 97.12 186 VAL A N 1
ATOM 1450 C CA . VAL A 1 186 ? 4.951 -3.994 -23.961 1.00 97.12 186 VAL A CA 1
ATOM 1451 C C . VAL A 1 186 ? 3.923 -2.888 -24.171 1.00 97.12 186 VAL A C 1
ATOM 1453 O O . VAL A 1 186 ? 3.510 -2.668 -25.303 1.00 97.12 186 VAL A O 1
ATOM 1456 N N . GLU A 1 187 ? 3.521 -2.177 -23.114 1.00 96.56 187 GLU A N 1
ATOM 1457 C CA . GLU A 1 187 ? 2.588 -1.048 -23.214 1.00 96.56 187 GLU A CA 1
ATOM 1458 C C . GLU A 1 187 ? 2.938 0.036 -22.187 1.00 96.56 187 GLU A C 1
ATOM 1460 O O . GLU A 1 187 ? 3.304 -0.281 -21.051 1.00 96.56 187 GLU A O 1
ATOM 1465 N N . ALA A 1 188 ? 2.800 1.300 -22.603 1.00 97.12 188 ALA A N 1
ATOM 1466 C CA . ALA A 1 188 ? 2.926 2.484 -21.755 1.00 97.12 188 ALA A CA 1
ATOM 1467 C C . ALA A 1 188 ? 1.968 3.607 -22.214 1.00 97.12 188 ALA A C 1
ATOM 1469 O O . ALA A 1 188 ? 2.417 4.566 -22.839 1.00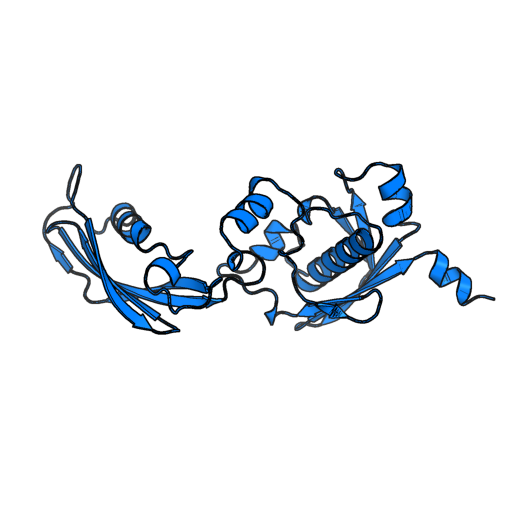 97.12 188 ALA A O 1
ATOM 1470 N N . PRO A 1 189 ? 0.644 3.499 -21.976 1.00 96.56 189 PRO A N 1
ATOM 1471 C CA . PRO A 1 189 ? -0.361 4.368 -22.600 1.00 96.56 189 PRO A CA 1
ATOM 1472 C C . PRO A 1 189 ? -0.265 5.852 -22.219 1.00 96.56 189 PRO A C 1
ATOM 1474 O O . PRO A 1 189 ? -0.886 6.683 -22.874 1.00 96.56 189 PRO A O 1
ATOM 1477 N N . THR A 1 190 ? 0.474 6.196 -21.164 1.00 96.19 190 THR A N 1
ATOM 1478 C CA . THR A 1 190 ? 0.694 7.584 -20.733 1.00 96.19 190 THR A CA 1
ATOM 1479 C C . THR A 1 190 ? 1.903 8.249 -21.389 1.00 96.19 190 THR A C 1
ATOM 1481 O O . THR A 1 190 ? 2.091 9.452 -21.219 1.00 96.19 190 THR A O 1
ATOM 1484 N N . LEU A 1 191 ? 2.703 7.503 -22.156 1.00 97.19 191 LEU A N 1
ATOM 1485 C CA . LEU A 1 191 ? 3.785 8.047 -22.973 1.00 97.19 191 LEU A CA 1
ATOM 1486 C C . LEU A 1 191 ? 3.305 8.263 -24.408 1.00 97.19 191 LEU A C 1
ATOM 1488 O O . LEU A 1 191 ? 2.514 7.481 -24.939 1.00 97.19 191 LEU A O 1
ATOM 1492 N N . ASP A 1 192 ? 3.825 9.297 -25.066 1.00 97.62 192 ASP A N 1
ATOM 1493 C CA . ASP A 1 192 ? 3.664 9.410 -26.512 1.00 97.62 192 ASP A CA 1
ATOM 1494 C C . ASP A 1 192 ? 4.468 8.320 -27.248 1.00 97.62 192 ASP A C 1
ATOM 1496 O O . ASP A 1 192 ? 5.412 7.720 -26.718 1.00 97.62 192 ASP A O 1
ATOM 1500 N N . ALA A 1 193 ? 4.066 8.033 -28.489 1.00 97.12 193 ALA A N 1
ATOM 1501 C CA . ALA A 1 193 ? 4.680 6.969 -29.276 1.00 97.12 193 ALA A CA 1
ATOM 1502 C C . ALA A 1 193 ? 6.191 7.184 -29.516 1.00 97.12 193 ALA A C 1
ATOM 1504 O O . ALA A 1 193 ? 6.938 6.220 -29.336 1.00 97.12 193 ALA A O 1
ATOM 1505 N N . PRO A 1 194 ? 6.684 8.393 -29.868 1.00 97.69 194 PRO A N 1
ATOM 1506 C CA . PRO A 1 194 ? 8.123 8.642 -29.989 1.00 97.69 194 PRO A CA 1
ATOM 1507 C C . PRO A 1 194 ? 8.909 8.336 -28.708 1.00 97.69 194 PRO A C 1
ATOM 1509 O O . PRO A 1 194 ? 9.951 7.678 -28.771 1.00 97.69 194 PRO A O 1
ATOM 1512 N N . THR A 1 195 ? 8.395 8.752 -27.549 1.00 97.75 195 THR A N 1
ATOM 1513 C CA . THR A 1 195 ? 9.014 8.516 -26.240 1.00 97.75 195 THR A CA 1
ATOM 1514 C C . THR A 1 195 ? 9.044 7.027 -25.921 1.00 97.75 195 THR A C 1
ATOM 1516 O O . THR A 1 195 ? 10.098 6.498 -25.572 1.00 97.75 195 THR A O 1
ATOM 1519 N N . TYR A 1 196 ? 7.927 6.315 -26.107 1.00 97.88 196 TYR A N 1
ATOM 1520 C CA . TYR A 1 196 ? 7.881 4.864 -25.907 1.00 97.88 196 TYR A CA 1
ATOM 1521 C C . TYR A 1 196 ? 8.871 4.130 -26.822 1.00 97.88 196 TYR A C 1
ATOM 1523 O O . TYR A 1 196 ? 9.644 3.292 -26.352 1.00 97.88 196 TYR A O 1
ATOM 1531 N N . VAL A 1 197 ? 8.888 4.465 -28.117 1.00 96.50 197 VAL A N 1
ATOM 1532 C CA . VAL A 1 197 ? 9.771 3.818 -29.099 1.00 96.50 197 VAL A CA 1
ATOM 1533 C C . VAL A 1 197 ? 11.244 4.019 -28.742 1.00 96.50 197 VAL A C 1
ATOM 1535 O O . VAL A 1 197 ? 12.043 3.088 -28.851 1.00 96.50 197 VAL A O 1
ATOM 1538 N N . THR A 1 198 ? 11.594 5.223 -28.299 1.00 95.81 198 THR A N 1
ATOM 1539 C CA . THR A 1 198 ? 12.976 5.591 -27.975 1.00 95.81 198 THR A CA 1
ATOM 1540 C C . THR A 1 198 ? 13.430 4.972 -26.657 1.00 95.81 198 THR A C 1
ATOM 1542 O O . THR A 1 198 ? 14.527 4.424 -26.588 1.00 95.81 198 THR A O 1
ATOM 1545 N N . LEU A 1 199 ? 12.592 5.037 -25.619 1.00 96.88 199 LEU A N 1
ATOM 1546 C CA . LEU A 1 199 ? 13.017 4.744 -24.250 1.00 96.88 199 LEU A CA 1
ATOM 1547 C C . LEU A 1 199 ? 12.627 3.357 -23.745 1.00 96.88 199 LEU A C 1
ATOM 1549 O O . LEU A 1 199 ? 13.247 2.895 -22.796 1.00 96.88 199 LEU A O 1
ATOM 1553 N N . LEU A 1 200 ? 11.612 2.700 -24.309 1.00 97.31 200 LEU A N 1
ATOM 1554 C CA . LEU A 1 200 ? 11.055 1.466 -23.734 1.00 97.31 200 LEU A CA 1
ATOM 1555 C C . LEU A 1 200 ? 10.820 0.335 -24.735 1.00 97.31 200 LEU A C 1
ATOM 1557 O O . LEU A 1 200 ? 10.521 -0.781 -24.308 1.00 97.31 200 LEU A O 1
ATOM 1561 N N . HIS A 1 201 ? 10.923 0.591 -26.042 1.00 96.44 201 HIS A N 1
ATOM 1562 C CA . HIS A 1 201 ? 10.600 -0.423 -27.041 1.00 96.44 201 HIS A CA 1
ATOM 1563 C C . HIS A 1 201 ? 11.433 -1.701 -26.840 1.00 96.44 201 HIS A C 1
ATOM 1565 O O . HIS A 1 201 ? 12.651 -1.599 -26.680 1.00 96.44 201 HIS A O 1
ATOM 1571 N N . PRO A 1 202 ? 10.839 -2.905 -26.935 1.00 94.25 202 PRO A N 1
ATOM 1572 C CA . PRO A 1 202 ? 11.536 -4.169 -26.675 1.00 94.25 202 PRO A CA 1
ATOM 1573 C C . PRO A 1 202 ? 12.790 -4.431 -27.524 1.00 94.25 202 PRO A C 1
ATOM 1575 O O . PRO A 1 202 ? 13.647 -5.214 -27.125 1.00 94.25 202 PRO A O 1
ATOM 1578 N N . THR A 1 203 ? 12.912 -3.804 -28.700 1.00 93.25 203 THR A N 1
ATOM 1579 C CA . THR A 1 203 ? 14.122 -3.908 -29.547 1.00 93.25 203 THR A CA 1
ATOM 1580 C C . THR A 1 203 ? 15.242 -2.958 -29.128 1.00 93.25 203 THR A C 1
ATOM 1582 O O . THR A 1 203 ? 16.358 -3.073 -29.626 1.00 93.25 203 THR A O 1
ATOM 1585 N N . ARG A 1 204 ? 14.939 -1.990 -28.261 1.00 93.44 204 ARG A N 1
ATOM 1586 C CA . ARG A 1 204 ? 15.866 -0.973 -27.760 1.00 93.44 204 ARG A CA 1
ATOM 1587 C C . ARG A 1 204 ? 16.247 -1.230 -26.319 1.00 93.44 204 ARG A C 1
ATOM 1589 O O . ARG A 1 204 ? 17.401 -1.023 -25.975 1.00 93.44 204 ARG A O 1
ATOM 1596 N N . VAL A 1 205 ? 15.290 -1.651 -25.497 1.00 96.38 205 VAL A N 1
ATOM 1597 C CA . VAL A 1 205 ? 15.459 -1.767 -24.054 1.00 96.38 205 VAL A CA 1
ATOM 1598 C C . VAL A 1 205 ? 14.921 -3.101 -23.559 1.00 96.38 205 VAL A C 1
ATOM 1600 O O . VAL A 1 205 ? 13.789 -3.495 -23.840 1.00 96.38 205 VAL A O 1
ATOM 1603 N N . THR A 1 206 ? 15.745 -3.786 -22.770 1.00 97.25 206 THR A N 1
ATOM 1604 C CA . THR A 1 206 ? 15.360 -4.983 -22.021 1.00 97.25 206 THR A CA 1
ATOM 1605 C C . THR A 1 206 ? 15.706 -4.813 -20.547 1.00 97.25 206 THR A C 1
ATOM 1607 O O . THR A 1 206 ? 16.625 -4.083 -20.182 1.00 97.25 206 THR A O 1
ATOM 1610 N N . LEU A 1 207 ? 14.962 -5.496 -19.684 1.00 97.69 207 LEU A N 1
ATOM 1611 C CA . LEU A 1 207 ? 15.166 -5.498 -18.241 1.00 97.69 207 LEU A CA 1
ATOM 1612 C C . LEU A 1 207 ? 15.710 -6.873 -17.853 1.00 97.69 207 LEU A C 1
ATOM 1614 O O . LEU A 1 207 ? 15.007 -7.886 -17.947 1.00 97.69 207 LEU A O 1
ATOM 1618 N N . ARG A 1 208 ? 16.981 -6.918 -17.450 1.00 97.44 208 ARG A N 1
ATOM 1619 C CA . ARG A 1 208 ? 17.657 -8.139 -16.999 1.00 97.44 208 ARG A CA 1
ATOM 1620 C C . ARG A 1 208 ? 17.469 -8.264 -15.494 1.00 97.44 208 ARG A C 1
ATOM 1622 O O . ARG A 1 208 ? 17.943 -7.414 -14.752 1.00 97.44 208 ARG A O 1
ATOM 1629 N N . VAL A 1 209 ? 16.769 -9.302 -15.055 1.00 97.88 209 VAL A N 1
ATOM 1630 C CA . VAL A 1 209 ? 16.391 -9.519 -13.657 1.00 97.88 209 VAL A CA 1
ATOM 1631 C C . VAL A 1 209 ? 17.071 -10.769 -13.117 1.00 97.88 209 VAL A C 1
ATOM 1633 O O . VAL A 1 209 ? 16.918 -11.856 -13.674 1.00 97.88 209 VAL A O 1
ATOM 1636 N N . THR A 1 210 ? 17.779 -10.632 -12.002 1.00 97.38 210 THR A N 1
ATOM 1637 C CA . THR A 1 210 ? 18.269 -11.748 -11.189 1.00 97.38 210 THR A CA 1
ATOM 1638 C C . THR A 1 210 ? 17.494 -11.771 -9.880 1.00 97.38 210 THR A C 1
ATOM 1640 O O . THR A 1 210 ? 17.296 -10.730 -9.260 1.00 97.38 210 THR A O 1
ATOM 1643 N N . ALA A 1 211 ? 17.001 -12.937 -9.465 1.00 96.69 211 ALA A N 1
ATOM 1644 C CA . ALA A 1 211 ? 16.181 -13.042 -8.263 1.00 96.69 211 ALA A CA 1
ATOM 1645 C C . ALA A 1 211 ? 16.422 -14.345 -7.502 1.00 96.69 211 ALA A C 1
ATOM 1647 O O . ALA A 1 211 ? 16.711 -15.385 -8.094 1.00 96.69 211 ALA A O 1
ATOM 1648 N N . ASP A 1 212 ? 16.259 -14.252 -6.188 1.00 95.25 212 ASP A N 1
ATOM 1649 C CA . ASP A 1 212 ? 16.156 -15.350 -5.235 1.00 95.25 212 ASP A CA 1
ATOM 1650 C C . ASP A 1 212 ? 14.891 -15.146 -4.365 1.00 95.25 212 ASP A C 1
ATOM 1652 O O . ASP A 1 212 ? 14.067 -14.267 -4.632 1.00 95.25 212 ASP A O 1
ATOM 1656 N N . GLU A 1 213 ? 14.693 -15.967 -3.331 1.00 92.44 213 GLU A N 1
ATOM 1657 C CA . GLU A 1 213 ? 13.513 -15.870 -2.454 1.00 92.44 213 GLU A CA 1
ATOM 1658 C C . GLU A 1 213 ? 13.453 -14.580 -1.611 1.00 92.44 213 GLU A C 1
ATOM 1660 O O . GLU A 1 213 ? 12.389 -14.208 -1.102 1.00 92.44 213 GLU A O 1
ATOM 1665 N N . ALA A 1 214 ? 14.590 -13.910 -1.418 1.00 96.00 214 ALA A N 1
ATOM 1666 C CA . ALA A 1 214 ? 14.740 -12.766 -0.529 1.00 96.00 214 ALA A CA 1
ATOM 1667 C C . ALA A 1 214 ? 14.867 -11.434 -1.278 1.00 96.00 214 ALA A C 1
ATOM 1669 O O . ALA A 1 214 ? 14.565 -10.386 -0.695 1.00 96.00 214 ALA A O 1
ATOM 1670 N N . ARG A 1 215 ? 15.314 -11.443 -2.537 1.00 97.19 215 ARG A N 1
ATOM 1671 C CA . ARG A 1 215 ? 15.567 -10.231 -3.327 1.00 97.19 215 ARG A CA 1
ATOM 1672 C C . ARG A 1 215 ? 15.482 -10.461 -4.833 1.00 97.19 215 ARG A C 1
ATOM 1674 O O . ARG A 1 215 ? 15.714 -11.558 -5.329 1.00 97.19 215 ARG A O 1
ATOM 1681 N N . ALA A 1 216 ? 15.235 -9.376 -5.555 1.00 97.81 216 ALA A N 1
ATOM 1682 C CA . ALA A 1 216 ? 15.389 -9.288 -6.996 1.00 97.81 216 ALA A CA 1
ATOM 1683 C C . ALA A 1 216 ? 16.134 -8.003 -7.366 1.00 97.81 216 ALA A C 1
ATOM 1685 O O . ALA A 1 216 ? 15.858 -6.943 -6.806 1.00 97.81 216 ALA A O 1
ATOM 1686 N N . THR A 1 217 ? 17.038 -8.094 -8.334 1.00 98.25 217 THR A N 1
ATOM 1687 C CA . THR A 1 217 ? 17.741 -6.953 -8.918 1.00 98.25 217 THR A CA 1
ATOM 1688 C C . THR A 1 217 ? 17.455 -6.918 -10.406 1.00 98.25 217 THR A C 1
ATOM 1690 O O . THR A 1 217 ? 17.665 -7.910 -11.098 1.00 98.25 217 THR A O 1
ATOM 1693 N N . ALA A 1 218 ? 16.981 -5.782 -10.901 1.00 97.94 218 ALA A N 1
ATOM 1694 C CA . ALA A 1 218 ? 16.725 -5.542 -12.310 1.00 97.94 218 ALA A CA 1
ATOM 1695 C C . ALA A 1 218 ? 17.683 -4.478 -12.840 1.00 97.94 218 ALA A C 1
ATOM 1697 O O . ALA A 1 218 ? 17.822 -3.433 -12.216 1.00 97.94 218 ALA A O 1
ATOM 1698 N N . THR A 1 219 ? 18.296 -4.711 -13.996 1.00 97.69 219 THR A N 1
ATOM 1699 C CA . THR A 1 219 ? 19.144 -3.736 -14.692 1.00 97.69 219 THR A CA 1
ATOM 1700 C C . THR A 1 219 ? 18.591 -3.474 -16.080 1.00 97.69 219 THR A C 1
ATOM 1702 O O . THR A 1 219 ? 18.193 -4.407 -16.783 1.00 97.69 219 THR A O 1
ATOM 1705 N N . VAL A 1 220 ? 18.584 -2.207 -16.483 1.00 96.88 220 VAL A N 1
ATOM 1706 C CA . VAL A 1 220 ? 18.202 -1.808 -17.838 1.00 96.88 220 VAL A CA 1
ATOM 1707 C C . VAL A 1 220 ? 19.382 -2.020 -18.784 1.00 96.88 220 VAL A C 1
ATOM 1709 O O . VAL A 1 220 ? 20.465 -1.491 -18.545 1.00 96.88 220 VAL A O 1
ATOM 1712 N N . ALA A 1 221 ? 19.174 -2.806 -19.840 1.00 94.62 221 ALA A N 1
ATOM 1713 C CA . ALA A 1 221 ? 20.136 -3.018 -20.917 1.00 94.62 221 ALA A CA 1
ATOM 1714 C C . ALA A 1 221 ? 19.597 -2.383 -22.202 1.00 94.62 221 ALA A C 1
ATOM 1716 O O . ALA A 1 221 ? 18.487 -2.727 -22.632 1.00 94.62 221 ALA A O 1
ATOM 1717 N N . SER A 1 222 ? 20.368 -1.468 -22.794 1.00 92.06 222 SER A N 1
ATOM 1718 C CA . SER A 1 222 ? 20.012 -0.811 -24.050 1.00 92.06 222 SER A CA 1
ATOM 1719 C C . SER A 1 222 ? 20.740 -1.452 -25.238 1.00 92.06 222 SER A C 1
ATOM 1721 O O . SER A 1 222 ? 21.824 -2.015 -25.097 1.00 92.06 222 SER A O 1
ATOM 1723 N N . ALA A 1 223 ? 20.164 -1.348 -26.434 1.00 87.44 223 ALA A N 1
ATOM 1724 C CA . ALA A 1 223 ? 20.796 -1.824 -27.666 1.00 87.44 223 ALA A CA 1
ATOM 1725 C C . ALA A 1 223 ? 22.127 -1.108 -27.981 1.00 87.44 223 ALA A C 1
ATOM 1727 O O . ALA A 1 223 ? 22.954 -1.649 -28.710 1.00 87.44 223 ALA A O 1
ATOM 1728 N N . GLU A 1 224 ? 22.341 0.095 -27.442 1.00 84.06 224 GLU A N 1
ATOM 1729 C CA . GLU A 1 224 ? 23.603 0.831 -27.586 1.00 84.06 224 GLU A CA 1
ATOM 1730 C C . GLU A 1 224 ? 24.727 0.188 -26.763 1.00 84.06 224 GLU A C 1
ATOM 1732 O O . GLU A 1 224 ? 25.876 0.168 -27.205 1.00 84.06 224 GLU A O 1
ATOM 1737 N N . ASP A 1 225 ? 24.392 -0.411 -25.615 1.00 81.44 225 ASP A N 1
ATOM 1738 C CA . ASP A 1 225 ? 25.361 -1.077 -24.741 1.00 81.44 225 ASP A CA 1
ATOM 1739 C C . ASP A 1 225 ? 25.934 -2.349 -25.392 1.00 81.44 225 ASP A C 1
ATOM 1741 O O . ASP A 1 225 ? 27.129 -2.624 -25.287 1.00 81.44 225 ASP A O 1
ATOM 1745 N N . ASP A 1 226 ? 25.096 -3.117 -26.098 1.00 70.06 226 ASP A N 1
ATOM 1746 C CA . ASP A 1 226 ? 25.508 -4.373 -26.742 1.00 70.06 226 ASP A CA 1
ATOM 1747 C C . ASP A 1 226 ? 26.419 -4.121 -27.969 1.00 70.06 226 ASP A C 1
ATOM 1749 O O . ASP A 1 226 ? 27.227 -4.979 -28.331 1.00 70.06 226 ASP A O 1
ATOM 1753 N N . GLY A 1 227 ? 26.351 -2.932 -28.584 1.00 66.19 227 GLY A N 1
ATOM 1754 C CA . GLY A 1 227 ? 27.216 -2.539 -29.703 1.00 66.19 227 GLY A CA 1
ATOM 1755 C C . GLY A 1 227 ? 28.653 -2.184 -29.299 1.00 66.19 227 GLY A C 1
ATOM 1756 O O . GLY A 1 227 ? 29.558 -2.283 -30.124 1.00 66.19 227 GLY A O 1
ATOM 1757 N N . ALA A 1 228 ? 28.883 -1.811 -28.036 1.00 57.81 228 ALA A N 1
ATOM 1758 C CA . ALA A 1 228 ? 30.197 -1.394 -27.540 1.00 57.81 228 ALA A CA 1
ATOM 1759 C C . ALA A 1 228 ? 31.117 -2.564 -27.140 1.00 57.81 228 ALA A C 1
ATOM 1761 O O . ALA A 1 228 ? 32.316 -2.366 -26.963 1.00 57.81 228 ALA A O 1
ATOM 1762 N N . VAL A 1 229 ? 30.581 -3.782 -26.996 1.00 54.69 229 VAL A N 1
ATOM 1763 C CA . VAL A 1 229 ? 31.340 -4.971 -26.547 1.00 54.69 229 VAL A CA 1
ATOM 1764 C C . VAL A 1 229 ? 31.837 -5.829 -27.726 1.00 54.69 229 VAL A C 1
ATOM 1766 O O . VAL A 1 229 ? 32.634 -6.743 -27.538 1.00 54.69 229 VAL A O 1
ATOM 1769 N N . GLY A 1 230 ? 31.386 -5.540 -28.952 1.00 51.97 230 GLY A N 1
ATOM 1770 C CA . GLY A 1 230 ? 31.696 -6.318 -30.159 1.00 51.97 230 GLY A CA 1
ATOM 1771 C C . GLY A 1 230 ? 32.684 -5.679 -31.143 1.00 51.97 230 GLY A C 1
ATOM 1772 O O . GLY A 1 230 ? 32.737 -6.142 -32.283 1.00 51.97 230 GLY A O 1
ATOM 1773 N N . GLY A 1 231 ? 33.405 -4.622 -30.748 1.00 43.19 231 GLY A N 1
ATOM 1774 C CA . GLY A 1 231 ? 34.369 -3.886 -31.583 1.00 43.19 231 GLY A CA 1
ATOM 1775 C C . GLY A 1 231 ? 35.817 -4.055 -31.148 1.00 43.19 231 GLY A C 1
ATOM 1776 O O . GLY A 1 231 ? 36.049 -4.215 -29.930 1.00 43.19 231 GLY A O 1
#

pLDDT: mean 93.6, std 7.16, range [43.19, 98.69]

Secondary structure (DSSP, 8-state):
---HHHHHHTTGGG-TT-GGGT-TTSPTTEEEEEEEEEEEEE-SSPP-S---EEEEEEEEETTEEEEEEEETTTEEEEEEEEEEE-HHHHTS-HHHHHHHHTT----TT---SEE-SSSEEEEEGGG---SSTTHHHHHHT--TT-HHHHHHHHHHHHHHHHHTT----GGG-EEEEEETTEEEEEE-TTS-HHHHHHHT-TTTEEEEEEE-SSEEEEEEEEHHHHHSS--

Radius of gyration: 23.2 Å; chains: 1; bounding box: 66×30×60 Å

Foldseek 3Di:
DDDVVVVVVLCVVCPQLAVCVVPVPADFQKGWDWDDKAPKDFDDDDDDDDWDKDWAFPDDDNFKTKIWIDGHPGITIITIITIDGQAQASSDDPVLNCCCQPVVDFRPSRAFAQDDPDLKGKHFPVRPDHPDPCPVCVSLVHDPVCSQQLSRQLRSLQVQQVVVVDGGRSVQFDWDAPDVQKIAGPGRPVDDPVSCVARGDPQFWIWGWDDDPTMIMIGIDGPVNVVVVPD